Protein AF-A0A1E4G2L9-F1 (afdb_monomer_lite)

pLDDT: mean 83.09, std 13.83, range [42.03, 98.06]

Structure (mmCIF, N/CA/C/O backbone):
data_AF-A0A1E4G2L9-F1
#
_entry.id   AF-A0A1E4G2L9-F1
#
loop_
_atom_site.group_PDB
_atom_site.id
_atom_site.type_symbol
_atom_site.label_atom_id
_atom_site.label_alt_id
_atom_site.label_comp_id
_atom_site.label_asym_id
_atom_site.label_entity_id
_atom_site.label_seq_id
_atom_site.pdbx_PDB_ins_code
_atom_site.Cartn_x
_atom_site.Cartn_y
_atom_site.Cartn_z
_atom_site.occupancy
_atom_site.B_iso_or_equiv
_atom_site.auth_seq_id
_atom_site.auth_comp_id
_atom_site.auth_asym_id
_atom_site.auth_atom_id
_atom_site.pdbx_PDB_model_num
ATOM 1 N N . MET A 1 1 ? -47.683 -20.843 87.937 1.00 48.75 1 MET A N 1
ATOM 2 C CA . MET A 1 1 ? -46.906 -21.730 87.047 1.00 48.75 1 MET A CA 1
ATOM 3 C C . MET A 1 1 ? -46.936 -21.082 85.680 1.00 48.75 1 MET A C 1
ATOM 5 O O . MET A 1 1 ? -48.019 -20.687 85.278 1.00 48.75 1 MET A O 1
ATOM 9 N N . ALA A 1 2 ? -45.783 -20.857 85.050 1.00 49.94 2 ALA A N 1
ATOM 10 C CA . ALA A 1 2 ? -45.748 -20.275 83.711 1.00 49.94 2 ALA A CA 1
ATOM 11 C C . ALA A 1 2 ? -46.356 -21.269 82.711 1.00 49.94 2 ALA A C 1
ATOM 13 O O . ALA A 1 2 ? -46.047 -22.461 82.780 1.00 49.94 2 ALA A O 1
ATOM 14 N N . ASP A 1 3 ? -47.218 -20.791 81.815 1.00 61.53 3 ASP A N 1
ATOM 15 C CA . ASP A 1 3 ? -47.796 -21.621 80.759 1.00 61.53 3 ASP A CA 1
ATOM 16 C C . ASP A 1 3 ? -46.692 -22.019 79.776 1.00 61.53 3 ASP A C 1
ATOM 18 O O . ASP A 1 3 ? -46.182 -21.203 79.000 1.00 61.53 3 ASP A O 1
ATOM 22 N N . ILE A 1 4 ? -46.289 -23.287 79.846 1.00 60.91 4 ILE A N 1
ATOM 23 C CA . ILE A 1 4 ? -45.317 -23.864 78.922 1.00 60.91 4 ILE A CA 1
ATOM 24 C C . ILE A 1 4 ? -45.991 -23.949 77.544 1.00 60.91 4 ILE A C 1
ATOM 26 O O . ILE A 1 4 ? -47.081 -24.522 77.440 1.00 60.91 4 ILE A O 1
ATOM 30 N N . PRO A 1 5 ? -45.375 -23.412 76.473 1.00 64.81 5 PRO A N 1
ATOM 31 C CA . PRO A 1 5 ? -45.953 -23.490 75.140 1.00 64.81 5 PRO A CA 1
ATOM 32 C C . PRO A 1 5 ? -46.162 -24.953 74.727 1.00 64.81 5 PRO A C 1
ATOM 34 O O . PRO A 1 5 ? -45.249 -25.771 74.810 1.00 64.81 5 PRO A O 1
ATOM 37 N N . THR A 1 6 ? -47.363 -25.283 74.252 1.00 72.62 6 THR A N 1
ATOM 38 C CA . THR A 1 6 ? -47.731 -26.646 73.820 1.00 72.62 6 THR A CA 1
ATOM 39 C C . THR A 1 6 ? -47.503 -26.892 72.329 1.00 72.62 6 THR A C 1
ATOM 41 O O . THR A 1 6 ? -47.646 -28.021 71.859 1.00 72.62 6 THR A O 1
ATOM 44 N N . SER A 1 7 ? -47.153 -25.844 71.580 1.00 75.19 7 SER A N 1
ATOM 45 C CA . SER A 1 7 ? -46.893 -25.886 70.140 1.00 75.19 7 SER A CA 1
ATOM 46 C C . SER A 1 7 ? -45.597 -25.146 69.800 1.00 75.19 7 SER A C 1
ATOM 48 O O . SER A 1 7 ? -45.278 -24.165 70.481 1.00 75.19 7 SER A O 1
ATOM 50 N N . PRO A 1 8 ? -44.860 -25.587 68.763 1.00 75.12 8 PRO A N 1
ATOM 51 C CA . PRO A 1 8 ? -43.599 -24.973 68.388 1.00 75.12 8 PRO A CA 1
ATOM 52 C C . PRO A 1 8 ? -43.789 -23.511 68.018 1.00 75.12 8 PRO A C 1
ATOM 54 O O . PRO A 1 8 ? -44.821 -23.141 67.448 1.00 75.12 8 PRO A O 1
ATOM 57 N N . PRO A 1 9 ? -42.780 -22.669 68.264 1.00 72.31 9 PRO A N 1
ATOM 58 C CA . PRO A 1 9 ? -42.820 -21.318 67.756 1.00 72.31 9 PRO A CA 1
ATOM 59 C C . PRO A 1 9 ? -42.854 -21.320 66.223 1.00 72.31 9 PRO A C 1
ATOM 61 O O . PRO A 1 9 ? -42.099 -22.039 65.564 1.00 72.31 9 PRO A O 1
ATOM 64 N N . SER A 1 10 ? -43.684 -20.445 65.649 1.00 69.75 10 SER A N 1
ATOM 65 C CA . SER A 1 10 ? -43.667 -20.120 64.216 1.00 69.75 10 SER A CA 1
ATOM 66 C C . SER A 1 10 ? -42.425 -19.276 63.900 1.00 69.75 10 SER A C 1
ATOM 68 O O . SER A 1 10 ? -42.485 -18.099 63.557 1.00 69.75 10 SER A O 1
ATOM 70 N N . ILE A 1 11 ? -41.247 -19.843 64.108 1.00 64.88 11 ILE A N 1
ATOM 71 C CA . ILE A 1 11 ? -39.975 -19.235 63.747 1.00 64.88 11 ILE A CA 1
ATOM 72 C C . ILE A 1 11 ? -39.614 -19.747 62.358 1.00 64.88 11 ILE A C 1
ATOM 74 O O . ILE A 1 11 ? -39.689 -20.946 62.102 1.00 64.88 11 ILE A O 1
ATOM 78 N N . CYS A 1 12 ? -39.207 -18.831 61.479 1.00 59.34 12 CYS A N 1
ATOM 79 C CA . CYS A 1 12 ? -38.536 -19.175 60.226 1.00 59.34 12 CYS A CA 1
ATOM 80 C C . CYS A 1 12 ? -39.352 -19.973 59.201 1.00 59.34 12 CYS A C 1
ATOM 82 O O . CYS A 1 12 ? -38.753 -20.678 58.399 1.00 59.34 12 CYS A O 1
ATOM 84 N N . GLU A 1 13 ? -40.687 -19.890 59.248 1.00 66.75 13 GLU A N 1
ATOM 85 C CA . GLU A 1 13 ? -41.576 -20.649 58.345 1.00 66.75 13 GLU A CA 1
ATOM 86 C C . GLU A 1 13 ? -41.316 -22.166 58.387 1.00 66.75 13 GLU A C 1
ATOM 88 O O . GLU A 1 13 ? -41.620 -22.893 57.448 1.00 66.75 13 GLU A O 1
ATOM 93 N N . LEU A 1 14 ? -40.752 -22.653 59.498 1.00 74.38 14 LEU A N 1
ATOM 94 C CA . LEU A 1 14 ? -40.462 -24.065 59.678 1.00 74.38 14 LEU A CA 1
ATOM 95 C C . LEU A 1 14 ? -41.769 -24.847 59.797 1.00 74.38 14 LEU A C 1
ATOM 97 O O . LEU A 1 14 ? -42.592 -24.589 60.679 1.00 74.38 14 LEU A O 1
ATOM 101 N N . GLU A 1 15 ? -41.928 -25.831 58.920 1.00 79.31 15 GLU A N 1
ATOM 102 C CA . GLU A 1 15 ? -43.009 -26.801 59.002 1.00 79.31 15 GLU A CA 1
ATOM 103 C C . GLU A 1 15 ? -42.639 -27.883 60.019 1.00 79.31 15 GLU A C 1
ATOM 105 O O . GLU A 1 15 ? -41.713 -28.675 59.828 1.00 79.31 15 GLU A O 1
ATOM 110 N N . TRP A 1 16 ? -43.353 -27.884 61.143 1.00 82.81 16 TRP A N 1
ATOM 111 C CA . TRP A 1 16 ? -43.077 -28.763 62.270 1.00 82.81 16 TRP A CA 1
ATOM 112 C C . TRP A 1 16 ? -43.885 -30.055 62.195 1.00 82.81 16 TRP A C 1
ATOM 114 O O . TRP A 1 16 ? -45.109 -30.038 62.096 1.00 82.81 16 TRP A O 1
ATOM 124 N N . THR A 1 17 ? -43.203 -31.182 62.366 1.00 84.56 17 THR A N 1
ATOM 125 C CA . THR A 1 17 ? -43.815 -32.504 62.523 1.00 84.56 17 THR A CA 1
ATOM 126 C C . THR A 1 17 ? -43.709 -32.946 63.979 1.00 84.56 17 THR A C 1
ATOM 128 O O . THR A 1 17 ? -42.611 -32.993 64.539 1.00 84.56 17 THR A O 1
ATOM 131 N N . LYS A 1 18 ? -44.841 -33.265 64.616 1.00 84.81 18 LYS A N 1
ATOM 132 C CA . LYS A 1 18 ? -44.875 -33.752 66.003 1.00 84.81 18 LYS A CA 1
ATOM 133 C C . LYS A 1 18 ? -44.431 -35.216 66.072 1.00 84.81 18 LYS A C 1
ATOM 135 O O . LYS A 1 18 ? -44.893 -36.037 65.285 1.00 84.81 18 LYS A O 1
ATOM 140 N N . ARG A 1 19 ? -43.566 -35.544 67.029 1.00 83.38 19 ARG A N 1
ATOM 141 C CA . ARG A 1 19 ? -43.096 -36.902 67.324 1.00 83.38 19 ARG A CA 1
ATOM 142 C C . ARG A 1 19 ? -43.870 -37.515 68.491 1.00 83.38 19 ARG A C 1
ATOM 144 O O . ARG A 1 19 ? -44.489 -36.813 69.292 1.00 83.38 19 ARG A O 1
ATOM 151 N N . GLU A 1 20 ? -43.794 -38.837 68.596 1.00 80.69 20 GLU A N 1
ATOM 152 C CA . GLU A 1 20 ? -44.418 -39.622 69.671 1.00 80.69 20 GLU A CA 1
ATOM 153 C C . GLU A 1 20 ? -43.888 -39.254 71.068 1.00 80.69 20 GLU A C 1
ATOM 155 O O . GLU A 1 20 ? -44.630 -39.309 72.043 1.00 80.69 20 GLU A O 1
ATOM 160 N N . ASP A 1 21 ? -42.635 -38.795 71.159 1.00 79.56 21 ASP A N 1
ATOM 161 C CA . ASP A 1 21 ? -41.988 -38.328 72.395 1.00 79.56 21 ASP A CA 1
ATOM 162 C C . ASP A 1 21 ? -42.431 -36.915 72.834 1.00 79.56 21 ASP A C 1
ATOM 164 O O . ASP A 1 21 ? -41.890 -36.352 73.787 1.00 79.56 21 ASP A O 1
ATOM 168 N N . GLY A 1 22 ? -43.403 -36.323 72.134 1.00 78.31 22 GLY A N 1
ATOM 169 C CA . GLY A 1 22 ? -43.920 -34.984 72.407 1.00 78.31 22 GLY A CA 1
ATOM 170 C C . GLY A 1 22 ? -43.031 -33.843 71.904 1.00 78.31 22 GLY A C 1
ATOM 171 O O . GLY A 1 22 ? -43.417 -32.682 72.049 1.00 78.31 22 GLY A O 1
ATOM 172 N N . CYS A 1 23 ? -41.880 -34.139 71.292 1.00 82.31 23 CYS A N 1
ATOM 173 C CA . CYS A 1 23 ? -41.046 -33.141 70.628 1.00 82.31 23 CYS A CA 1
ATOM 174 C C . CYS A 1 23 ? -41.539 -32.867 69.201 1.00 82.31 23 CYS A C 1
ATOM 176 O O . CYS A 1 23 ? -42.331 -33.616 68.631 1.00 82.31 23 CYS A O 1
ATOM 178 N N . PHE A 1 24 ? -41.040 -31.796 68.593 1.00 83.69 24 PHE A N 1
ATOM 179 C CA . PHE A 1 24 ? -41.358 -31.438 67.213 1.00 83.69 24 PHE A CA 1
ATOM 180 C C . PHE A 1 24 ? -40.078 -31.314 66.397 1.00 83.69 24 PHE A C 1
ATOM 182 O O . PHE A 1 24 ? -39.061 -30.857 66.913 1.00 83.69 24 PHE A O 1
ATOM 189 N N . VAL A 1 25 ? -40.119 -31.724 65.133 1.00 83.62 25 VAL A N 1
ATOM 190 C CA . VAL A 1 25 ? -38.968 -31.670 64.226 1.00 83.62 25 VAL A CA 1
ATOM 191 C C . VAL A 1 25 ? -39.325 -30.923 62.952 1.00 83.62 25 VAL A C 1
ATOM 193 O O . VAL A 1 25 ? -40.409 -31.125 62.413 1.00 83.62 25 VAL A O 1
ATOM 196 N N . ALA A 1 26 ? -38.412 -30.087 62.466 1.00 80.12 26 ALA A N 1
ATOM 197 C CA . ALA A 1 26 ? -38.522 -29.421 61.172 1.00 80.12 26 ALA A CA 1
ATOM 198 C C . ALA A 1 26 ? -37.204 -29.541 60.384 1.00 80.12 26 ALA A C 1
ATOM 200 O O . ALA A 1 26 ? -36.131 -29.536 61.003 1.00 80.12 26 ALA A O 1
ATOM 201 N N . PRO A 1 27 ? -37.246 -29.646 59.042 1.00 75.75 27 PRO A N 1
ATOM 202 C CA . PRO A 1 27 ? -36.048 -29.546 58.214 1.00 75.75 27 PRO A CA 1
ATOM 203 C C . PRO A 1 27 ? -35.440 -28.145 58.352 1.00 75.75 27 PRO A C 1
ATOM 205 O O . PRO A 1 27 ? -36.141 -27.137 58.266 1.00 75.75 27 PRO A O 1
ATOM 208 N N . ALA A 1 28 ? -34.133 -28.063 58.592 1.00 66.50 28 ALA A N 1
ATOM 209 C CA . ALA A 1 28 ? -33.454 -26.783 58.721 1.00 66.50 28 ALA A CA 1
ATOM 210 C C . ALA A 1 28 ? -33.302 -26.127 57.340 1.00 66.50 28 ALA A C 1
ATOM 212 O O . ALA A 1 28 ? -32.689 -26.689 56.438 1.00 66.50 28 ALA A O 1
ATOM 213 N N . THR A 1 29 ? -33.811 -24.908 57.173 1.00 62.69 29 THR A N 1
ATOM 214 C CA . THR A 1 29 ? -33.484 -24.068 56.012 1.00 62.69 29 THR A CA 1
ATOM 215 C C . THR A 1 29 ? -32.181 -23.315 56.289 1.00 62.69 29 THR A C 1
ATOM 217 O O . THR A 1 29 ? -32.078 -22.662 57.333 1.00 62.69 29 THR A O 1
ATOM 220 N N . GLU A 1 30 ? -31.214 -23.354 55.367 1.00 55.59 30 GLU A N 1
ATOM 221 C CA . GLU A 1 30 ? -29.853 -22.793 55.528 1.00 55.59 30 GLU A CA 1
ATOM 222 C C . GLU A 1 30 ? -29.816 -21.337 56.031 1.00 55.59 30 GLU A C 1
ATOM 224 O O . GLU A 1 30 ? -28.882 -20.926 56.713 1.00 55.59 30 GLU A O 1
ATOM 229 N N . ILE A 1 31 ? -30.867 -20.564 55.756 1.00 54.22 31 ILE A N 1
ATOM 230 C CA . ILE A 1 31 ? -30.923 -19.115 55.976 1.00 54.22 31 ILE A CA 1
ATOM 231 C C . ILE A 1 31 ? -30.950 -18.718 57.469 1.00 54.22 31 ILE A C 1
ATOM 233 O O . ILE A 1 31 ? -30.605 -17.589 57.807 1.00 54.22 31 ILE A O 1
ATOM 237 N N . TYR A 1 32 ? -31.330 -19.614 58.387 1.00 53.75 32 TYR A N 1
ATOM 238 C CA . TYR A 1 32 ? -31.529 -19.263 59.807 1.00 53.75 32 TYR A CA 1
ATOM 239 C C . TYR A 1 32 ? -30.534 -19.894 60.779 1.00 53.75 32 TYR A C 1
ATOM 241 O O . TYR A 1 32 ? -30.559 -19.593 61.974 1.00 53.75 32 TYR A O 1
ATOM 249 N N . TRP A 1 33 ? -29.649 -20.744 60.266 1.00 57.56 33 TRP A N 1
ATOM 250 C CA . TRP A 1 33 ? -28.722 -21.543 61.060 1.00 57.56 33 TRP A CA 1
ATOM 251 C C . TRP A 1 33 ? -27.273 -21.241 60.691 1.00 57.56 33 TRP A C 1
ATOM 253 O O . TRP A 1 33 ? -26.453 -22.156 60.603 1.00 57.56 33 TRP A O 1
ATOM 263 N N . ASP A 1 34 ? -26.929 -19.958 60.520 1.00 57.00 34 ASP A N 1
ATOM 264 C CA . ASP A 1 34 ? -25.523 -19.560 60.607 1.00 57.00 34 ASP A CA 1
ATOM 265 C C . ASP A 1 34 ? -25.065 -19.747 62.057 1.00 57.00 34 ASP A C 1
ATOM 267 O O . ASP A 1 34 ? -25.129 -18.863 62.916 1.00 57.00 34 ASP A O 1
ATOM 271 N N . TRP A 1 35 ? -24.658 -20.979 62.343 1.00 50.47 35 TRP A N 1
ATOM 272 C CA . TRP A 1 35 ? -24.283 -21.477 63.655 1.00 50.47 35 TRP A CA 1
ATOM 273 C C . TRP A 1 35 ? -23.101 -20.723 64.271 1.00 50.47 35 TRP A C 1
ATOM 275 O O . TRP A 1 35 ? -22.803 -20.901 65.452 1.00 50.47 35 TRP A O 1
ATOM 285 N N . LYS A 1 36 ? -22.437 -19.864 63.493 1.00 50.97 36 LYS A N 1
ATOM 286 C CA . LYS A 1 36 ? -21.360 -18.989 63.949 1.00 50.97 36 LYS A CA 1
ATOM 287 C C . LYS A 1 36 ? -21.874 -17.760 64.702 1.00 50.97 36 LYS A C 1
ATOM 289 O O . LYS A 1 36 ? -21.094 -17.113 65.399 1.00 50.97 36 LYS A O 1
ATOM 294 N N . ASN A 1 37 ? -23.171 -17.452 64.638 1.00 59.03 37 ASN A N 1
ATOM 295 C CA . ASN A 1 37 ? -23.750 -16.316 65.347 1.00 59.03 37 ASN A CA 1
ATOM 296 C C . ASN A 1 37 ? -24.188 -16.716 66.773 1.00 59.03 37 ASN A C 1
ATOM 298 O O . ASN A 1 37 ? -25.328 -17.109 67.028 1.00 59.03 37 ASN A O 1
ATOM 302 N N . ALA A 1 38 ? -23.251 -16.642 67.725 1.00 55.47 38 ALA A N 1
ATOM 303 C CA . ALA A 1 38 ? -23.410 -17.131 69.103 1.00 55.47 38 ALA A CA 1
ATOM 304 C C . ALA A 1 38 ? -24.645 -16.580 69.855 1.00 55.47 38 ALA A C 1
ATOM 306 O O . ALA A 1 38 ? -25.165 -17.241 70.758 1.00 55.47 38 ALA A O 1
ATOM 307 N N . GLY A 1 39 ? -25.137 -15.390 69.491 1.00 61.81 39 GLY A N 1
ATOM 308 C CA . GLY A 1 39 ? -26.350 -14.802 70.073 1.00 61.81 39 GLY A CA 1
ATOM 309 C C . GLY A 1 39 ? -27.639 -15.517 69.652 1.00 61.81 39 GLY A C 1
ATOM 310 O O . GLY A 1 39 ? -28.514 -15.758 70.484 1.00 61.81 39 GLY A O 1
ATOM 311 N N . VAL A 1 40 ? -27.723 -15.930 68.386 1.00 63.34 40 VAL A N 1
ATOM 312 C CA . VAL A 1 40 ? -28.878 -16.639 67.812 1.00 63.34 40 VAL A CA 1
ATOM 313 C C . VAL A 1 40 ? -28.996 -18.044 68.412 1.00 63.34 40 VAL A C 1
ATOM 315 O O . VAL A 1 40 ? -30.083 -18.484 68.782 1.00 63.34 40 VAL A O 1
ATOM 318 N N . TRP A 1 41 ? -27.860 -18.707 68.641 1.00 67.44 41 TRP A N 1
ATOM 319 C CA . TRP A 1 41 ? -27.813 -20.006 69.318 1.00 67.44 41 TRP A CA 1
ATOM 320 C C . TRP A 1 41 ? -28.303 -19.974 70.764 1.00 67.44 41 TRP A C 1
ATOM 322 O O . TRP A 1 41 ? -29.007 -20.886 71.198 1.00 67.44 41 TRP A O 1
ATOM 332 N N . ARG A 1 42 ? -27.950 -18.927 71.520 1.00 70.06 42 ARG A N 1
ATOM 333 C CA . ARG A 1 42 ? -28.442 -18.756 72.895 1.00 70.06 42 ARG A CA 1
ATOM 334 C C . ARG A 1 42 ? -29.958 -18.594 72.927 1.00 70.06 42 ARG A C 1
ATOM 336 O O . ARG A 1 42 ? -30.595 -19.172 73.800 1.00 70.06 42 ARG A O 1
ATOM 343 N N . PHE A 1 43 ? -30.527 -17.864 71.968 1.00 71.00 43 PHE A N 1
ATOM 344 C CA . PHE A 1 43 ? -31.975 -17.739 71.835 1.00 71.00 43 PHE A CA 1
ATOM 345 C C . PHE A 1 43 ? -32.631 -19.085 71.514 1.00 71.00 43 PHE A C 1
ATOM 347 O O . PHE A 1 43 ? -33.532 -19.490 72.243 1.00 71.00 43 PHE A O 1
ATOM 354 N N . PHE A 1 44 ? -32.142 -19.807 70.499 1.00 74.75 44 PHE A N 1
ATOM 355 C CA . PHE A 1 44 ? -32.690 -21.115 70.128 1.00 74.75 44 PHE A CA 1
ATOM 356 C C . PHE A 1 44 ? -32.650 -22.115 71.281 1.00 74.75 44 PHE A C 1
ATOM 358 O O . PHE A 1 44 ? -33.653 -22.763 71.564 1.00 74.75 44 PHE A O 1
ATOM 365 N N . LYS A 1 45 ? -31.536 -22.174 72.013 1.00 74.31 45 LYS A N 1
ATOM 366 C CA . LYS A 1 45 ? -31.420 -23.028 73.195 1.00 74.31 45 LYS A CA 1
ATOM 367 C C . LYS A 1 45 ? -32.438 -22.653 74.278 1.00 74.31 45 LYS A C 1
ATOM 369 O O . LYS A 1 45 ? -33.077 -23.541 74.829 1.00 74.31 45 LYS A O 1
ATOM 374 N N . ALA A 1 46 ? -32.621 -21.359 74.537 1.00 73.75 46 ALA A N 1
ATOM 375 C CA . ALA A 1 46 ? -33.546 -20.872 75.556 1.00 73.75 46 ALA A CA 1
ATOM 376 C C . ALA A 1 46 ? -35.029 -21.098 75.192 1.00 73.75 46 ALA A C 1
ATOM 378 O O . ALA A 1 46 ? -35.855 -21.271 76.082 1.00 73.75 46 ALA A O 1
ATOM 379 N N . VAL A 1 47 ? -35.385 -21.171 73.903 1.00 72.31 47 VAL A N 1
ATOM 380 C CA . VAL A 1 47 ? -36.740 -21.567 73.463 1.00 72.31 47 VAL A CA 1
ATOM 381 C C . VAL A 1 47 ? -36.915 -23.087 73.329 1.00 72.31 47 VAL A C 1
ATOM 383 O O . VAL A 1 47 ? -37.915 -23.542 72.781 1.00 72.31 47 VAL A O 1
ATOM 386 N N . GLY A 1 48 ? -35.957 -23.890 73.807 1.00 74.81 48 GLY A N 1
ATOM 387 C CA . GLY A 1 48 ? -36.011 -25.353 73.748 1.00 74.81 48 GLY A CA 1
ATOM 388 C C . GLY A 1 48 ? -35.691 -25.947 72.372 1.00 74.81 48 GLY A C 1
ATOM 389 O O . GLY A 1 48 ? -35.991 -27.116 72.129 1.00 74.81 48 GLY A O 1
ATOM 390 N N . MET A 1 49 ? -35.095 -25.169 71.461 1.00 80.50 49 MET A N 1
ATOM 391 C CA . MET A 1 49 ? -34.665 -25.632 70.139 1.00 80.50 49 MET A CA 1
ATOM 392 C C . MET A 1 49 ? -33.223 -26.150 70.176 1.00 80.50 49 MET A C 1
ATOM 394 O O . MET A 1 49 ? -32.343 -25.598 70.836 1.00 80.50 49 MET A O 1
ATOM 398 N N . SER A 1 50 ? -32.959 -27.244 69.472 1.00 77.12 50 SER A N 1
ATOM 399 C CA . SER A 1 50 ? -31.633 -27.858 69.370 1.00 77.12 50 SER A CA 1
ATOM 400 C C . SER A 1 50 ? -31.411 -28.386 67.956 1.00 77.12 50 SER A C 1
ATOM 402 O O . SER A 1 50 ? -32.356 -28.896 67.352 1.00 77.12 50 SER A O 1
ATOM 404 N N . PRO A 1 51 ? -30.184 -28.301 67.416 1.00 71.69 51 PRO A N 1
ATOM 405 C CA . PRO A 1 51 ? -29.891 -28.914 66.136 1.00 71.69 51 PRO A CA 1
ATOM 406 C C . PRO A 1 51 ? -29.921 -30.428 66.333 1.00 71.69 51 PRO A C 1
ATOM 408 O O . PRO A 1 51 ? -29.281 -30.966 67.240 1.00 71.69 51 PRO A O 1
ATOM 411 N N . LEU A 1 52 ? -30.667 -31.115 65.484 1.00 69.25 52 LEU A N 1
ATOM 412 C CA . LEU A 1 52 ? -30.530 -32.547 65.299 1.00 69.25 52 LEU A CA 1
ATOM 413 C C . LEU A 1 52 ? -29.510 -32.768 64.189 1.00 69.25 52 LEU A C 1
ATOM 415 O O . LEU A 1 52 ? -29.569 -32.141 63.130 1.00 69.25 52 LEU A O 1
ATOM 419 N N . LYS A 1 53 ? -28.536 -33.627 64.488 1.00 59.31 53 LYS A N 1
ATOM 420 C CA . LYS A 1 53 ? -27.475 -33.987 63.558 1.00 59.31 53 LYS A CA 1
ATOM 421 C C . LYS A 1 53 ? -28.078 -34.573 62.279 1.00 59.31 53 LYS A C 1
ATOM 423 O O . LYS A 1 53 ? -29.073 -35.288 62.341 1.00 59.31 53 LYS A O 1
ATOM 428 N N . ASP A 1 54 ? -27.400 -34.236 61.191 1.00 61.25 54 ASP A N 1
ATOM 429 C CA . ASP A 1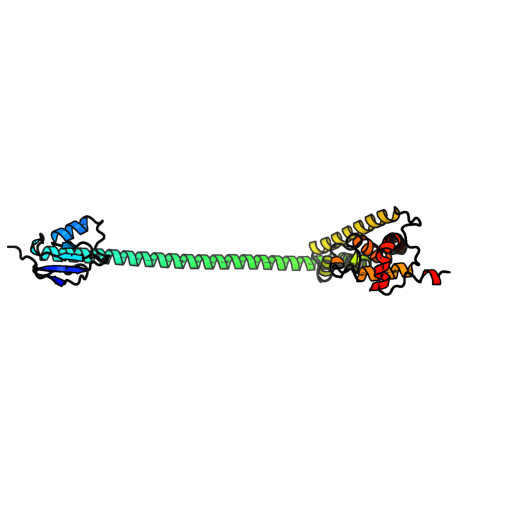 54 ? -27.417 -34.828 59.859 1.00 61.25 54 ASP A CA 1
ATOM 430 C C . ASP A 1 54 ? -28.075 -36.217 59.766 1.00 61.25 54 ASP A C 1
ATOM 432 O O . ASP A 1 54 ? -27.652 -37.155 60.455 1.00 61.25 54 ASP A O 1
ATOM 436 N N . ASP A 1 55 ? -29.089 -36.353 58.907 1.00 60.19 55 ASP A N 1
ATOM 437 C CA . ASP A 1 55 ? -29.478 -37.680 58.431 1.00 60.19 55 ASP A CA 1
ATOM 438 C C . ASP A 1 55 ? -28.356 -38.270 57.555 1.00 60.19 55 ASP A C 1
ATOM 440 O O . ASP A 1 55 ? -27.372 -37.620 57.219 1.00 60.19 55 ASP A O 1
ATOM 444 N N . SER A 1 56 ? -28.454 -39.536 57.160 1.00 57.34 56 SER A N 1
ATOM 445 C CA . SER A 1 56 ? -27.453 -40.158 56.278 1.00 57.34 56 SER A CA 1
ATOM 446 C C . SER A 1 56 ? -27.336 -39.500 54.884 1.00 57.34 56 SER A C 1
ATOM 448 O O . SER A 1 56 ? -26.548 -39.978 54.070 1.00 57.34 56 SER A O 1
ATOM 450 N N . ASN A 1 57 ? -28.106 -38.438 54.599 1.00 60.78 57 ASN A N 1
ATOM 451 C CA . ASN A 1 57 ? -28.212 -37.747 53.315 1.00 60.78 57 ASN A CA 1
ATOM 452 C C . ASN A 1 57 ? -27.773 -36.267 53.359 1.00 60.78 57 ASN A C 1
ATOM 454 O O . ASN A 1 57 ? -27.998 -35.556 52.375 1.00 60.78 57 ASN A O 1
ATOM 458 N N . GLY A 1 58 ? -27.149 -35.773 54.433 1.00 62.81 58 GLY A N 1
ATOM 459 C CA . GLY A 1 58 ? -26.622 -34.402 54.466 1.00 62.81 58 GLY A CA 1
ATOM 460 C C . GLY A 1 58 ? -27.631 -33.336 54.925 1.00 62.81 58 GLY A C 1
ATOM 461 O O . GLY A 1 58 ? -27.341 -32.143 54.791 1.00 62.81 58 GLY A O 1
ATOM 462 N N . ARG A 1 59 ? -28.834 -33.711 55.395 1.00 65.81 59 ARG A N 1
ATOM 463 C CA . ARG A 1 59 ? -29.885 -32.752 55.784 1.00 65.81 59 ARG A CA 1
ATOM 464 C C . ARG A 1 59 ? -29.903 -32.502 57.288 1.00 65.81 59 ARG A C 1
ATOM 466 O O . ARG A 1 59 ? -30.046 -33.411 58.102 1.00 65.81 59 ARG A O 1
ATOM 473 N N . TRP A 1 60 ? -29.840 -31.223 57.649 1.00 69.31 60 TRP A N 1
ATOM 474 C CA . TRP A 1 60 ? -29.959 -30.760 59.028 1.00 69.31 60 TRP A CA 1
ATOM 475 C C . TRP A 1 60 ? -31.417 -30.681 59.469 1.00 69.31 60 TRP A C 1
ATOM 477 O O . TRP A 1 60 ? -32.288 -30.236 58.720 1.00 69.31 60 TRP A O 1
ATOM 487 N N . PHE A 1 61 ? -31.666 -31.040 60.725 1.00 74.31 61 PHE A N 1
ATOM 488 C CA . PHE A 1 61 ? -32.982 -30.939 61.343 1.00 74.31 61 PHE A CA 1
ATOM 489 C C . PHE A 1 61 ? -32.915 -30.101 62.607 1.00 74.31 61 PHE A C 1
ATOM 491 O O . PHE A 1 61 ? -31.871 -29.942 63.240 1.00 74.31 61 PHE A O 1
ATOM 498 N N . VAL A 1 62 ? -34.066 -29.585 63.004 1.00 77.62 62 VAL A N 1
ATOM 499 C CA . VAL A 1 62 ? -34.221 -28.822 64.233 1.00 77.62 62 VAL A CA 1
ATOM 500 C C . VAL A 1 62 ? -35.216 -29.551 65.107 1.00 77.62 62 VAL A C 1
ATOM 502 O O . VAL A 1 62 ? -36.329 -29.820 64.672 1.00 77.62 62 VAL A O 1
ATOM 505 N N . LEU A 1 63 ? -34.818 -29.862 66.336 1.00 80.88 63 LEU A N 1
ATOM 506 C CA . LEU A 1 63 ? -35.709 -30.355 67.376 1.00 80.88 63 LEU A CA 1
ATOM 507 C C . LEU A 1 63 ? -36.219 -29.174 68.186 1.00 80.88 63 LEU A C 1
ATOM 509 O O . LEU A 1 63 ? -35.415 -28.369 68.647 1.00 80.88 63 LEU A O 1
ATOM 513 N N . TRP A 1 64 ? -37.514 -29.120 68.447 1.00 84.75 64 TRP A N 1
ATOM 514 C CA . TRP A 1 64 ? -38.082 -28.305 69.508 1.00 84.75 64 TRP A CA 1
ATOM 515 C C . TRP A 1 64 ? -38.629 -29.206 70.609 1.00 84.75 64 TRP A C 1
ATOM 517 O O . TRP A 1 64 ? -39.427 -30.111 70.354 1.00 84.75 64 TRP A O 1
ATOM 527 N N . ASN A 1 65 ? -38.173 -28.964 71.835 1.00 82.12 65 ASN A N 1
ATOM 528 C CA . ASN A 1 65 ? -38.616 -29.667 73.024 1.00 82.12 65 ASN A CA 1
ATOM 529 C C . ASN A 1 65 ? -39.258 -28.661 73.999 1.00 82.12 65 ASN A C 1
ATOM 531 O O . ASN A 1 65 ? -38.528 -27.877 74.615 1.00 82.12 65 ASN A O 1
ATOM 535 N N . PRO A 1 66 ? -40.591 -28.696 74.182 1.00 73.69 66 PRO A N 1
ATOM 536 C CA . PRO A 1 66 ? -41.294 -27.759 75.058 1.00 73.69 66 PRO A CA 1
ATOM 537 C C . PRO A 1 66 ? -40.831 -27.840 76.518 1.00 73.69 66 PRO A C 1
ATOM 539 O O . PRO A 1 66 ? -40.774 -26.820 77.197 1.00 73.69 66 PRO A O 1
ATOM 542 N N . ALA A 1 67 ? -40.416 -29.019 76.994 1.00 76.44 67 ALA A N 1
ATOM 543 C CA . ALA A 1 67 ? -39.925 -29.206 78.361 1.00 76.44 67 ALA A CA 1
ATOM 544 C C . ALA A 1 67 ? -38.553 -28.557 78.610 1.00 76.44 67 ALA A C 1
ATOM 546 O O . ALA A 1 67 ? -38.146 -28.394 79.757 1.00 76.44 67 ALA A O 1
ATOM 547 N N . LYS A 1 68 ? -37.830 -28.196 77.542 1.00 78.31 68 LYS A N 1
ATOM 548 C CA . LYS A 1 68 ? -36.548 -27.477 77.600 1.00 78.31 68 LYS A CA 1
ATOM 549 C C . LYS A 1 68 ? -36.696 -25.984 77.305 1.00 78.31 68 LYS A C 1
ATOM 551 O O . LYS A 1 68 ? -35.691 -25.298 77.151 1.00 78.31 68 LYS A O 1
ATOM 556 N N . CYS A 1 69 ? -37.924 -25.488 77.171 1.00 76.25 69 CYS A N 1
ATOM 557 C CA . CYS A 1 69 ? -38.176 -24.072 76.974 1.00 76.25 69 CYS A CA 1
ATOM 558 C C . CYS A 1 69 ? -38.011 -23.327 78.303 1.00 76.25 69 CYS A C 1
ATOM 560 O O . CYS A 1 69 ? -38.779 -23.529 79.239 1.00 76.25 69 CYS A O 1
ATOM 562 N N . GLU A 1 70 ? -37.011 -22.453 78.374 1.00 76.62 70 GLU A N 1
ATOM 563 C CA . GLU A 1 70 ? -36.683 -21.637 79.550 1.00 76.62 70 GLU A CA 1
ATOM 564 C C . GLU A 1 70 ? -37.356 -20.252 79.501 1.00 76.62 70 GLU A C 1
ATOM 566 O O . GLU A 1 70 ? -37.172 -19.433 80.399 1.00 76.62 70 GLU A O 1
ATOM 571 N N . ILE A 1 71 ? -38.116 -19.967 78.437 1.00 71.94 71 ILE A N 1
ATOM 572 C CA . ILE A 1 71 ? -38.736 -18.666 78.172 1.00 71.94 71 ILE A CA 1
ATOM 573 C C . ILE A 1 71 ? -40.264 -18.805 78.162 1.00 71.94 71 ILE A C 1
ATOM 575 O O . ILE A 1 71 ? -40.812 -19.753 77.600 1.00 71.94 71 ILE A O 1
ATOM 579 N N . GLU A 1 72 ? -40.959 -17.831 78.748 1.00 74.69 72 GLU A N 1
ATOM 580 C CA . GLU A 1 72 ? -42.421 -17.742 78.703 1.00 74.69 72 GLU A CA 1
ATOM 581 C C . GLU A 1 72 ? -42.938 -17.518 77.273 1.00 74.69 72 GLU A C 1
ATOM 583 O O . GLU A 1 72 ? -42.305 -16.835 76.463 1.00 74.69 72 GLU A O 1
ATOM 588 N N . ALA A 1 73 ? -44.132 -18.034 76.963 1.00 69.31 73 ALA A N 1
ATOM 589 C CA . ALA A 1 73 ? -44.717 -17.949 75.621 1.00 69.31 73 ALA A CA 1
ATOM 590 C C . ALA A 1 73 ? -44.794 -16.506 75.072 1.00 69.31 73 ALA A C 1
ATOM 592 O O . ALA A 1 73 ? -44.498 -16.270 73.898 1.00 69.31 73 ALA A O 1
ATOM 593 N N . ASN A 1 74 ? -45.111 -15.526 75.924 1.00 71.06 74 ASN A N 1
ATOM 594 C CA . ASN A 1 74 ? -45.191 -14.114 75.535 1.00 71.06 74 ASN A CA 1
ATOM 595 C C . ASN A 1 74 ? -43.813 -13.502 75.218 1.00 71.06 74 ASN A C 1
ATOM 597 O O . ASN A 1 74 ? -43.677 -12.764 74.239 1.00 71.06 74 ASN A O 1
ATOM 601 N N . ASP A 1 75 ? -42.772 -13.820 75.998 1.00 73.31 75 ASP A N 1
ATOM 602 C CA . ASP A 1 75 ? -41.409 -13.333 75.729 1.00 73.31 75 ASP A CA 1
ATOM 603 C C . ASP A 1 75 ? -40.809 -14.019 74.490 1.00 73.31 75 ASP A C 1
ATOM 605 O O . ASP A 1 75 ? -40.130 -13.385 73.679 1.00 73.31 75 ASP A O 1
ATOM 609 N N . MET A 1 76 ? -41.151 -15.290 74.264 1.00 70.31 76 MET A N 1
ATOM 610 C CA . MET A 1 76 ? -40.825 -16.002 73.032 1.00 70.31 76 MET A CA 1
ATOM 611 C C . MET A 1 76 ? -41.422 -15.291 71.810 1.00 70.31 76 MET A C 1
ATOM 613 O O . MET A 1 76 ? -40.678 -14.922 70.904 1.00 70.31 76 MET A O 1
ATOM 617 N N . GLN A 1 77 ? -42.731 -15.023 71.794 1.00 71.56 77 GLN A N 1
ATOM 618 C CA . GLN A 1 77 ? -43.382 -14.313 70.683 1.00 71.56 77 GLN A CA 1
ATOM 619 C C . GLN A 1 77 ? -42.774 -12.926 70.432 1.00 71.56 77 GLN A C 1
ATOM 621 O O . GLN A 1 77 ? -42.528 -12.559 69.280 1.00 71.56 77 GLN A O 1
ATOM 626 N N . ARG A 1 78 ? -42.452 -12.182 71.497 1.00 76.25 78 ARG A N 1
ATOM 627 C CA . ARG A 1 78 ? -41.811 -10.864 71.399 1.00 76.25 78 ARG A CA 1
ATOM 628 C C . ARG A 1 78 ? -40.431 -10.933 70.744 1.00 76.25 78 ARG A C 1
ATOM 630 O O . ARG A 1 78 ? -40.126 -10.142 69.852 1.00 76.25 78 ARG A O 1
ATOM 637 N N . ARG A 1 79 ? -39.595 -11.893 71.143 1.00 73.44 79 ARG A N 1
ATOM 638 C CA . ARG A 1 79 ? -38.261 -12.088 70.552 1.00 73.44 79 ARG A CA 1
ATOM 639 C C . ARG A 1 79 ? -38.338 -12.531 69.091 1.00 73.44 79 ARG A C 1
ATOM 641 O O . ARG A 1 79 ? -37.545 -12.063 68.280 1.00 73.44 79 ARG A O 1
ATOM 648 N N . ILE A 1 80 ? -39.319 -13.360 68.734 1.00 73.31 80 ILE A N 1
ATOM 649 C CA . ILE A 1 80 ? -39.569 -13.774 67.343 1.00 73.31 80 ILE A CA 1
ATOM 650 C C . ILE A 1 80 ? -39.960 -12.576 66.479 1.00 73.31 80 ILE A C 1
ATOM 652 O O . ILE A 1 80 ? -39.419 -12.407 65.385 1.00 73.31 80 ILE A O 1
ATOM 656 N N . ALA A 1 81 ? -40.865 -11.729 66.971 1.00 75.00 81 ALA A N 1
ATOM 657 C CA . ALA A 1 81 ? -41.253 -10.502 66.285 1.00 75.00 81 ALA A CA 1
ATOM 658 C C . ALA A 1 81 ? -40.044 -9.578 66.061 1.00 75.00 81 ALA A C 1
ATOM 660 O O . ALA A 1 81 ? -39.857 -9.083 64.951 1.00 75.00 81 ALA A O 1
ATOM 661 N N . ASN A 1 82 ? -39.169 -9.430 67.063 1.00 76.38 82 ASN A N 1
ATOM 662 C CA . ASN A 1 82 ? -37.938 -8.644 66.940 1.00 76.38 82 ASN A CA 1
ATOM 663 C C . ASN A 1 82 ? -36.974 -9.216 65.887 1.00 76.38 82 ASN A C 1
ATOM 665 O O . ASN A 1 82 ? -36.412 -8.458 65.101 1.00 76.38 82 ASN A O 1
ATOM 669 N N . ILE A 1 83 ? -36.801 -10.542 65.831 1.00 74.31 83 ILE A N 1
ATOM 670 C CA . ILE A 1 83 ? -35.952 -11.199 64.822 1.00 74.31 83 ILE A CA 1
ATOM 671 C C . ILE A 1 83 ? -36.514 -10.979 63.412 1.00 74.31 83 ILE A C 1
ATOM 673 O O . ILE A 1 83 ? -35.762 -10.650 62.494 1.00 74.31 83 ILE A O 1
ATOM 677 N N . ARG A 1 84 ? -37.834 -11.123 63.233 1.00 76.06 84 ARG A N 1
ATOM 678 C CA . ARG A 1 84 ? -38.500 -10.872 61.944 1.00 76.06 84 ARG A CA 1
ATOM 679 C C . ARG A 1 84 ? -38.352 -9.413 61.508 1.00 76.06 84 ARG A C 1
ATOM 681 O O . ARG A 1 84 ? -37.997 -9.167 60.360 1.00 76.06 84 ARG A O 1
ATOM 688 N N . ALA A 1 85 ? -38.572 -8.467 62.421 1.00 76.38 85 ALA A N 1
ATOM 689 C CA . ALA A 1 85 ? -38.424 -7.039 62.149 1.00 76.38 85 ALA A CA 1
ATOM 690 C C . ALA A 1 85 ? -36.982 -6.680 61.758 1.00 76.38 85 ALA A C 1
ATOM 692 O O . ALA A 1 85 ? -36.770 -5.999 60.759 1.00 76.38 85 ALA A O 1
ATOM 693 N N . HIS A 1 86 ? -35.993 -7.203 62.490 1.00 75.31 86 HIS A N 1
ATOM 694 C CA . HIS A 1 86 ? -34.584 -6.976 62.182 1.00 75.31 86 HIS A CA 1
ATOM 695 C C . HIS A 1 86 ? -34.190 -7.537 60.811 1.00 75.31 86 HIS A C 1
ATOM 697 O O . HIS A 1 86 ? -33.481 -6.881 60.053 1.00 75.31 86 HIS A O 1
ATOM 703 N N . ARG A 1 87 ? -34.677 -8.731 60.453 1.00 76.62 87 ARG A N 1
ATOM 704 C CA . ARG A 1 87 ? -34.406 -9.317 59.137 1.00 76.62 87 ARG A CA 1
ATOM 705 C C . ARG A 1 87 ? -35.022 -8.499 58.006 1.00 76.62 87 ARG A C 1
ATOM 707 O O . ARG A 1 87 ? -34.337 -8.235 57.026 1.00 76.62 87 ARG A O 1
ATOM 714 N N . LEU A 1 88 ? -36.272 -8.066 58.161 1.00 79.62 88 LEU A N 1
ATOM 715 C CA . LEU A 1 88 ? -36.919 -7.198 57.181 1.00 79.62 88 LEU A CA 1
ATOM 716 C C . LEU A 1 88 ? -36.118 -5.904 56.976 1.00 79.62 88 LEU A C 1
ATOM 718 O O . LEU A 1 88 ? -35.917 -5.481 55.844 1.00 79.62 88 LEU A O 1
ATOM 722 N N . GLU A 1 89 ? -35.607 -5.307 58.054 1.00 80.19 89 GLU A N 1
ATOM 723 C CA . GLU A 1 89 ? -34.750 -4.120 57.980 1.00 80.19 89 GLU A CA 1
ATOM 724 C C . GLU A 1 89 ? -33.439 -4.389 57.218 1.00 80.19 89 GLU A C 1
ATOM 726 O O . GLU A 1 89 ? -33.018 -3.568 56.402 1.00 80.19 89 GLU A O 1
ATOM 731 N N . VAL A 1 90 ? -32.799 -5.541 57.450 1.00 79.25 90 VAL A N 1
ATOM 732 C CA . VAL A 1 90 ? -31.585 -5.957 56.725 1.00 79.25 90 VAL A CA 1
ATOM 733 C C . VAL A 1 90 ? -31.874 -6.188 55.242 1.00 79.25 90 VAL A C 1
ATOM 735 O O . VAL A 1 90 ? -31.113 -5.712 54.401 1.00 79.25 90 VAL A O 1
ATOM 738 N N . ASP A 1 91 ? -32.973 -6.866 54.914 1.00 79.56 91 ASP A N 1
ATOM 739 C CA . ASP A 1 91 ? -33.363 -7.159 53.533 1.00 79.56 91 ASP A CA 1
ATOM 740 C C . ASP A 1 91 ? -33.715 -5.871 52.765 1.00 79.56 91 ASP A C 1
ATOM 742 O O . ASP A 1 91 ? -33.292 -5.708 51.618 1.00 79.56 91 ASP A O 1
ATOM 746 N N . ILE A 1 92 ? -34.396 -4.911 53.409 1.00 85.56 92 ILE A N 1
ATOM 747 C CA . ILE A 1 92 ? -34.660 -3.576 52.843 1.00 85.56 92 ILE A CA 1
ATOM 748 C C . ILE A 1 92 ? -33.342 -2.847 52.562 1.00 85.56 92 ILE A C 1
ATOM 750 O O . ILE A 1 92 ? -33.108 -2.430 51.429 1.00 85.56 92 ILE A O 1
ATOM 754 N N . LYS A 1 93 ? -32.433 -2.768 53.545 1.00 87.12 93 LYS A N 1
ATOM 755 C CA . LYS A 1 93 ? -31.122 -2.116 53.363 1.00 87.12 93 LYS A CA 1
ATOM 756 C C . LYS A 1 93 ? -30.293 -2.776 52.261 1.00 87.12 93 LYS A C 1
ATOM 758 O O . LYS A 1 93 ? -29.631 -2.087 51.489 1.00 87.12 93 LYS A O 1
ATOM 763 N N . ALA A 1 94 ? -30.327 -4.105 52.168 1.00 84.50 94 ALA A N 1
ATOM 764 C CA . ALA A 1 94 ? -29.638 -4.843 51.117 1.00 84.50 94 ALA A CA 1
ATOM 765 C C . ALA A 1 94 ? -30.252 -4.581 49.732 1.00 84.50 94 ALA A C 1
ATOM 767 O O . ALA A 1 94 ? -29.516 -4.478 48.749 1.00 84.50 94 ALA A O 1
ATOM 768 N N . SER A 1 95 ? -31.579 -4.460 49.645 1.00 90.12 95 SER A N 1
ATOM 769 C CA . SER A 1 95 ? -32.284 -4.096 48.414 1.00 90.12 95 SER A CA 1
ATOM 770 C C . SER A 1 95 ? -31.939 -2.675 47.963 1.00 90.12 95 SER A C 1
ATOM 772 O O . SER A 1 95 ? -31.608 -2.474 46.794 1.00 90.12 95 SER A O 1
ATOM 774 N N . ASP A 1 96 ? -31.944 -1.709 48.881 1.00 91.75 96 ASP A N 1
ATOM 775 C CA . ASP A 1 96 ? -31.595 -0.315 48.585 1.00 91.75 96 ASP A CA 1
ATOM 776 C C . ASP A 1 96 ? -30.141 -0.194 48.108 1.00 91.75 96 ASP A C 1
ATOM 778 O O . ASP A 1 96 ? -29.883 0.394 47.058 1.00 91.75 96 ASP A O 1
ATOM 782 N N . ALA A 1 97 ? -29.202 -0.859 48.790 1.00 89.88 97 ALA A N 1
ATOM 783 C CA . ALA A 1 97 ? -27.796 -0.884 48.384 1.00 89.88 97 ALA A CA 1
ATOM 784 C C . ALA A 1 97 ? -27.587 -1.515 46.993 1.00 89.88 97 ALA A C 1
ATOM 786 O O . ALA A 1 97 ? -26.728 -1.074 46.227 1.00 89.88 97 ALA A O 1
ATOM 787 N N . ARG A 1 98 ? -28.370 -2.546 46.637 1.00 92.25 98 ARG A N 1
ATOM 788 C CA . ARG A 1 98 ? -28.341 -3.133 45.284 1.00 92.25 98 ARG A CA 1
ATOM 789 C C . ARG A 1 98 ? -28.857 -2.147 44.241 1.00 92.25 98 ARG A C 1
ATOM 791 O O . ARG A 1 98 ? -28.223 -2.009 43.198 1.00 92.25 98 ARG A O 1
ATOM 798 N N . ARG A 1 99 ? -29.953 -1.439 44.534 1.00 92.50 99 ARG A N 1
ATOM 799 C CA . ARG A 1 99 ? -30.514 -0.426 43.632 1.00 92.50 99 ARG A CA 1
ATOM 800 C C . ARG A 1 99 ? -29.512 0.700 43.371 1.00 92.50 99 ARG A C 1
ATOM 802 O O . ARG A 1 99 ? -29.254 1.015 42.214 1.00 92.50 99 ARG A O 1
ATOM 809 N N . GLU A 1 100 ? -28.887 1.235 44.418 1.00 92.62 100 GLU A N 1
ATOM 810 C CA . GLU A 1 100 ? -27.857 2.277 44.296 1.00 92.62 100 GLU A CA 1
ATOM 811 C C . GLU A 1 100 ? -26.651 1.810 43.468 1.00 92.62 100 GLU A C 1
ATOM 813 O O . GLU A 1 100 ? -26.146 2.543 42.614 1.00 92.62 100 GLU A O 1
ATOM 818 N N . LEU A 1 101 ? -26.197 0.568 43.672 1.00 93.44 101 LEU A N 1
ATOM 819 C CA . LEU A 1 101 ? -25.094 -0.000 42.899 1.00 93.44 101 LEU A CA 1
ATOM 820 C C . LEU A 1 101 ? -25.448 -0.150 41.413 1.00 93.44 101 LEU A C 1
ATOM 822 O O . LEU A 1 101 ? -24.609 0.119 40.549 1.00 93.44 101 LEU A O 1
ATOM 826 N N . ASP A 1 102 ? -26.669 -0.581 41.104 1.00 93.25 102 ASP A N 1
ATOM 827 C CA . ASP A 1 102 ? -27.126 -0.744 39.725 1.00 93.25 102 ASP A CA 1
ATOM 828 C C . ASP A 1 102 ? -27.313 0.606 39.019 1.00 93.25 102 ASP A C 1
ATOM 830 O O . ASP A 1 102 ? -26.896 0.748 37.865 1.00 93.25 102 ASP A O 1
ATOM 834 N N . GLU A 1 103 ? -27.824 1.621 39.720 1.00 94.50 103 GLU A N 1
ATOM 835 C CA . GLU A 1 103 ? -27.884 3.007 39.238 1.00 94.50 103 GLU A CA 1
ATOM 836 C C . GLU A 1 103 ? -26.478 3.568 38.969 1.00 94.50 103 GLU A C 1
ATOM 838 O O . GLU A 1 103 ? -26.220 4.108 37.890 1.00 94.50 103 GLU A O 1
ATOM 843 N N . ALA A 1 104 ? -25.525 3.360 39.885 1.00 92.25 104 ALA A N 1
ATOM 844 C CA . ALA A 1 104 ? -24.135 3.778 39.699 1.00 92.25 104 ALA A CA 1
ATOM 845 C C . ALA A 1 104 ? -23.472 3.073 38.501 1.00 92.25 104 ALA A C 1
ATOM 847 O O . ALA A 1 104 ? -22.756 3.697 37.711 1.00 92.25 104 ALA A O 1
ATOM 848 N N . ARG A 1 105 ? -23.742 1.776 38.309 1.00 93.50 105 ARG A N 1
ATOM 849 C CA . ARG A 1 105 ? -23.270 1.010 37.143 1.00 93.50 105 ARG A CA 1
ATOM 850 C C . ARG A 1 105 ? -23.910 1.481 35.842 1.00 93.50 105 ARG A C 1
ATOM 852 O O . ARG A 1 105 ? -23.246 1.467 34.806 1.00 93.50 105 ARG A O 1
ATOM 859 N N . ALA A 1 106 ? -25.187 1.855 35.856 1.00 93.25 106 ALA A N 1
ATOM 860 C CA . ALA A 1 106 ? -25.858 2.425 34.692 1.00 93.25 106 ALA A CA 1
ATOM 861 C C . ALA A 1 106 ? -25.255 3.792 34.329 1.00 93.25 106 ALA A C 1
ATOM 863 O O . ALA A 1 106 ? -24.881 4.006 33.177 1.00 93.25 106 ALA A O 1
ATOM 864 N N . ALA A 1 107 ? -25.049 4.664 35.319 1.00 93.19 107 ALA A N 1
ATOM 865 C CA . ALA A 1 107 ? -24.423 5.970 35.128 1.00 93.19 107 ALA A CA 1
ATOM 866 C C . ALA A 1 107 ? -22.980 5.864 34.603 1.00 93.19 107 ALA A C 1
ATOM 868 O O . ALA A 1 107 ? -22.597 6.612 33.703 1.00 93.19 107 ALA A O 1
ATOM 869 N N . ASN A 1 108 ? -22.183 4.917 35.109 1.00 94.44 108 ASN A N 1
ATOM 870 C CA . ASN A 1 108 ? -20.827 4.683 34.604 1.00 94.44 108 ASN A CA 1
ATOM 871 C C . ASN A 1 108 ? -20.829 4.188 33.153 1.00 94.44 108 ASN A C 1
ATOM 873 O O . ASN A 1 108 ? -20.072 4.711 32.339 1.00 94.44 108 ASN A O 1
ATOM 877 N N . ARG A 1 109 ? -21.717 3.249 32.801 1.00 94.88 109 ARG A N 1
ATOM 878 C CA . ARG A 1 109 ? -21.856 2.773 31.413 1.00 94.88 109 ARG A CA 1
ATOM 879 C C . ARG A 1 109 ? -22.235 3.900 30.456 1.00 94.88 109 ARG A C 1
ATOM 881 O O . ARG A 1 109 ? -21.698 3.967 29.352 1.00 94.88 109 ARG A O 1
ATOM 888 N N . GLU A 1 110 ? -23.113 4.797 30.890 1.00 94.50 110 GLU A N 1
ATOM 889 C CA . GLU A 1 110 ? -23.516 5.956 30.096 1.00 94.50 110 GLU A CA 1
ATOM 890 C C . GLU A 1 110 ? -22.358 6.944 29.892 1.00 94.50 110 GLU A C 1
ATOM 892 O O . GLU A 1 110 ? -22.093 7.371 28.769 1.00 94.50 110 GLU A O 1
ATOM 897 N N . ARG A 1 111 ? -21.592 7.246 30.949 1.00 93.94 111 ARG A N 1
ATOM 898 C CA . ARG A 1 111 ? -20.389 8.092 30.849 1.00 93.94 111 ARG A CA 1
ATOM 899 C C . ARG A 1 111 ? -19.349 7.499 29.901 1.00 93.94 111 ARG A C 1
ATOM 901 O O . ARG A 1 111 ? -18.807 8.217 29.065 1.00 93.94 111 ARG A O 1
ATOM 908 N N . GLU A 1 112 ? -19.105 6.194 29.989 1.00 94.38 112 GLU A N 1
ATOM 909 C CA . GLU A 1 112 ? -18.181 5.491 29.093 1.00 94.38 112 GLU A CA 1
ATOM 910 C C . GLU A 1 112 ? -18.653 5.484 27.635 1.00 94.38 112 GLU A C 1
ATOM 912 O O . GLU A 1 112 ? -17.821 5.458 26.723 1.00 94.38 112 GLU A O 1
ATOM 917 N N . ARG A 1 113 ? -19.970 5.471 27.391 1.00 96.19 113 ARG A N 1
ATOM 918 C CA . ARG A 1 113 ? -20.536 5.595 26.042 1.00 96.19 113 ARG A CA 1
ATOM 919 C C . ARG A 1 113 ? -20.270 6.988 25.479 1.00 96.19 113 ARG A C 1
ATOM 921 O O . ARG A 1 113 ? -19.664 7.095 24.417 1.00 96.19 113 ARG A O 1
ATOM 928 N N . ILE A 1 114 ? -20.633 8.029 26.228 1.00 94.94 114 ILE A N 1
ATOM 929 C CA . ILE A 1 114 ? -20.429 9.430 25.831 1.00 94.94 114 ILE A CA 1
ATOM 930 C C . ILE A 1 114 ? -18.941 9.711 25.573 1.00 94.94 114 ILE A C 1
ATOM 932 O O . ILE A 1 114 ? -18.581 10.363 24.594 1.00 94.94 114 ILE A O 1
ATOM 936 N N . GLU A 1 115 ? -18.046 9.196 26.420 1.00 95.94 115 GLU A N 1
ATOM 937 C CA . GLU A 1 115 ? -16.608 9.386 26.231 1.00 95.94 115 GLU A CA 1
ATOM 938 C C . GLU A 1 115 ? -16.076 8.666 24.981 1.00 95.94 115 GLU A C 1
ATOM 940 O O . GLU A 1 115 ? -15.236 9.219 24.264 1.00 95.94 115 GLU A O 1
ATOM 945 N N . ARG A 1 116 ? -16.565 7.454 24.687 1.00 95.44 116 ARG A N 1
ATOM 946 C CA . ARG A 1 116 ? -16.205 6.732 23.457 1.00 95.44 116 ARG A CA 1
ATOM 947 C C . ARG A 1 116 ? -16.672 7.475 22.214 1.00 95.44 116 ARG A C 1
ATOM 949 O O . ARG A 1 116 ? -15.853 7.712 21.330 1.00 95.44 116 ARG A O 1
ATOM 956 N N . GLU A 1 117 ? -17.926 7.913 22.193 1.00 95.56 117 GLU A N 1
ATOM 957 C CA . GLU A 1 117 ? -18.485 8.700 21.091 1.00 95.56 117 GLU A CA 1
ATOM 958 C C . GLU A 1 117 ? -17.685 9.989 20.867 1.00 95.56 117 GLU A C 1
ATOM 960 O O . GLU A 1 117 ? -17.324 10.299 19.733 1.00 95.56 117 GLU A O 1
ATOM 965 N N . ARG A 1 118 ? -17.298 10.698 21.939 1.00 96.69 118 ARG A N 1
ATOM 966 C CA . ARG A 1 118 ? -16.451 11.896 21.822 1.00 96.69 118 ARG A CA 1
ATOM 967 C C . ARG A 1 118 ? -15.081 11.577 21.224 1.00 96.69 118 ARG A C 1
ATOM 969 O O . ARG A 1 118 ? -14.616 12.286 20.337 1.00 96.69 118 ARG A O 1
ATOM 976 N N . ARG A 1 119 ? -14.425 10.501 21.674 1.00 95.06 119 ARG A N 1
ATOM 977 C CA . ARG A 1 119 ? -13.117 10.080 21.137 1.00 95.06 119 ARG A CA 1
ATOM 978 C C . ARG A 1 119 ? -13.208 9.670 19.668 1.00 95.06 119 ARG A C 1
ATOM 980 O O . ARG A 1 119 ? -12.282 9.945 18.907 1.00 95.06 119 ARG A O 1
ATOM 987 N N . GLU A 1 120 ? -14.290 9.014 19.268 1.00 95.81 120 GLU A N 1
ATOM 988 C CA . GLU A 1 120 ? -14.541 8.648 17.873 1.00 95.81 120 GLU A CA 1
ATOM 989 C C . GLU A 1 120 ? -14.800 9.883 17.007 1.00 95.81 120 GLU A C 1
ATOM 991 O O . GLU A 1 120 ? -14.187 10.013 15.949 1.00 95.81 120 GLU A O 1
ATOM 996 N N . GLN A 1 121 ? -15.604 10.836 17.487 1.00 95.75 121 GLN A N 1
ATOM 997 C CA . GLN A 1 121 ? -15.824 12.116 16.810 1.00 95.75 121 GLN A CA 1
ATOM 998 C C . GLN A 1 121 ? -14.525 12.916 16.657 1.00 95.75 121 GLN A C 1
ATOM 1000 O O . GLN A 1 121 ? -14.218 13.373 15.559 1.00 95.75 121 GLN A O 1
ATOM 1005 N N . GLU A 1 122 ? -13.711 13.025 17.712 1.00 95.25 122 GLU A N 1
ATOM 1006 C CA . GLU A 1 122 ? -12.411 13.705 17.656 1.00 95.25 122 GLU A CA 1
ATOM 1007 C C . GLU A 1 122 ? -11.445 13.028 16.664 1.00 95.25 122 GLU A C 1
ATOM 1009 O O . GLU A 1 122 ? -10.693 13.709 15.961 1.00 95.25 122 GLU A O 1
ATOM 1014 N N . ARG A 1 123 ? -11.445 11.689 16.581 1.00 95.38 123 ARG A N 1
ATOM 1015 C CA . ARG A 1 123 ? -10.641 10.946 15.593 1.00 95.38 123 ARG A CA 1
ATOM 1016 C C . ARG A 1 123 ? -11.133 11.204 14.174 1.00 95.38 123 ARG A C 1
ATOM 1018 O O . ARG A 1 123 ? -10.320 11.567 13.326 1.00 95.38 123 ARG A O 1
ATOM 1025 N N . ALA A 1 124 ? -12.439 11.094 13.946 1.00 95.38 124 ALA A N 1
ATOM 1026 C CA . ALA A 1 124 ? -13.050 11.351 12.649 1.00 95.38 124 ALA A CA 1
ATOM 1027 C C . ALA A 1 124 ? -12.808 12.796 12.186 1.00 95.38 124 ALA A C 1
ATOM 1029 O O . ALA A 1 124 ? -12.503 13.034 11.020 1.00 95.38 124 ALA A O 1
ATOM 1030 N N . GLU A 1 125 ? -12.875 13.774 13.092 1.00 95.94 125 GLU A N 1
ATOM 1031 C CA . GLU A 1 125 ? -12.584 15.170 12.770 1.00 95.94 125 GLU A CA 1
ATOM 1032 C C . GLU A 1 125 ? -11.106 15.379 12.418 1.00 95.94 125 GLU A C 1
ATOM 1034 O O . GLU A 1 125 ? -10.791 16.050 11.435 1.00 95.94 125 GLU A O 1
ATOM 1039 N N . ARG A 1 126 ? -10.177 14.774 13.168 1.00 94.56 126 ARG A N 1
ATOM 1040 C CA . ARG A 1 126 ? -8.743 14.831 12.834 1.00 94.56 126 ARG A CA 1
ATOM 1041 C C . ARG A 1 126 ? -8.450 14.196 11.481 1.00 94.56 126 ARG A C 1
ATOM 1043 O O . ARG A 1 126 ? -7.644 14.739 10.730 1.00 94.56 126 ARG A O 1
ATOM 1050 N N . GLU A 1 127 ? -9.084 13.072 11.169 1.00 94.38 127 GLU A N 1
ATOM 1051 C CA . GLU A 1 127 ? -8.957 12.416 9.867 1.00 94.38 127 GLU A CA 1
ATOM 1052 C C . GLU A 1 127 ? -9.513 13.288 8.741 1.00 94.38 127 GLU A C 1
ATOM 1054 O O . GLU A 1 127 ? -8.824 13.481 7.741 1.00 94.38 127 GLU A O 1
ATOM 1059 N N . ARG A 1 128 ? -10.685 13.910 8.932 1.00 95.00 128 ARG A N 1
ATOM 1060 C CA . ARG A 1 128 ? -11.249 14.874 7.973 1.00 95.00 128 ARG A CA 1
ATOM 1061 C C . ARG A 1 128 ? -10.318 16.059 7.740 1.00 95.00 128 ARG A C 1
ATOM 1063 O O . ARG A 1 128 ? -9.985 16.343 6.596 1.00 95.00 128 ARG A O 1
ATOM 1070 N N . ARG A 1 129 ? -9.817 16.690 8.807 1.00 93.88 129 ARG A N 1
ATOM 1071 C CA . ARG A 1 129 ? -8.874 17.817 8.700 1.00 93.88 129 ARG A CA 1
ATOM 1072 C C . ARG A 1 129 ? -7.582 17.420 7.984 1.00 93.88 129 ARG A C 1
ATOM 1074 O O . ARG A 1 129 ? -7.061 18.201 7.196 1.00 93.88 129 ARG A O 1
ATOM 1081 N N . ARG A 1 130 ? -7.063 16.212 8.231 1.00 92.69 130 ARG A N 1
ATOM 1082 C CA . ARG A 1 130 ? -5.884 15.685 7.521 1.00 92.69 130 ARG A CA 1
ATOM 1083 C C . ARG A 1 130 ? -6.171 15.445 6.042 1.00 92.69 130 ARG A C 1
ATOM 1085 O O . ARG A 1 130 ? -5.350 15.825 5.217 1.00 92.69 130 ARG A O 1
ATOM 1092 N N . ALA A 1 131 ? -7.319 14.860 5.709 1.00 91.44 131 ALA A N 1
ATOM 1093 C CA . ALA A 1 131 ? -7.721 14.625 4.325 1.00 91.44 131 ALA A CA 1
ATOM 1094 C C . ALA A 1 131 ? -7.934 15.941 3.559 1.00 91.44 131 ALA A C 1
ATOM 1096 O O . ALA A 1 131 ? -7.510 16.069 2.413 1.00 91.44 131 ALA A O 1
ATOM 1097 N N . GLU A 1 132 ? -8.541 16.944 4.196 1.00 92.62 132 GLU A N 1
ATOM 1098 C CA . GLU A 1 132 ? -8.699 18.284 3.625 1.00 92.62 132 GLU A CA 1
ATOM 1099 C C . GLU A 1 132 ? -7.354 18.991 3.436 1.00 92.62 132 GLU A C 1
ATOM 1101 O O . GLU A 1 132 ? -7.130 19.600 2.389 1.00 92.62 132 GLU A O 1
ATOM 1106 N N . ALA A 1 133 ? -6.445 18.880 4.409 1.00 91.88 133 ALA A N 1
ATOM 1107 C CA . ALA A 1 133 ? -5.097 19.428 4.303 1.00 91.88 133 ALA A CA 1
ATOM 1108 C C . ALA A 1 133 ? -4.293 18.765 3.171 1.00 91.88 133 ALA A C 1
ATOM 1110 O O . ALA A 1 133 ? -3.711 19.484 2.364 1.00 91.88 133 ALA A O 1
ATOM 1111 N N . ASP A 1 134 ? -4.320 17.432 3.055 1.00 91.38 134 ASP A N 1
ATOM 1112 C CA . ASP A 1 134 ? -3.652 16.696 1.967 1.00 91.38 134 ASP A CA 1
ATOM 1113 C C . ASP A 1 134 ? -4.260 17.060 0.605 1.00 91.38 134 ASP A C 1
ATOM 1115 O O . ASP A 1 134 ? -3.538 17.352 -0.346 1.00 91.38 134 ASP A O 1
ATOM 1119 N N . LYS A 1 135 ? -5.594 17.159 0.510 1.00 92.56 135 LYS A N 1
ATOM 1120 C CA . LYS A 1 135 ? -6.264 17.624 -0.712 1.00 92.56 135 LYS A CA 1
ATOM 1121 C C . LYS A 1 135 ? -5.815 19.036 -1.090 1.00 92.56 135 LYS A C 1
ATOM 1123 O O . LYS A 1 135 ? -5.528 19.284 -2.259 1.00 92.56 135 LYS A O 1
ATOM 1128 N N . ARG A 1 136 ? -5.749 19.959 -0.127 1.00 91.88 136 ARG A N 1
ATOM 1129 C CA . ARG A 1 136 ? -5.301 21.338 -0.365 1.00 91.88 136 ARG A CA 1
ATOM 1130 C C . ARG A 1 136 ? -3.840 21.386 -0.808 1.00 91.88 136 ARG A C 1
ATOM 1132 O O . ARG A 1 136 ? -3.541 22.087 -1.766 1.00 91.88 136 ARG A O 1
ATOM 1139 N N . GLU A 1 137 ? -2.964 20.621 -0.161 1.00 92.31 137 GLU A N 1
ATOM 1140 C CA . GLU A 1 137 ? -1.548 20.531 -0.528 1.00 92.31 137 GLU A CA 1
ATOM 1141 C C . GLU A 1 137 ? -1.367 20.001 -1.957 1.00 92.31 137 GLU A C 1
ATOM 1143 O O . GLU A 1 137 ? -0.602 20.577 -2.730 1.00 92.31 137 GLU A O 1
ATOM 1148 N N . ARG A 1 138 ? -2.097 18.942 -2.335 1.00 94.12 138 ARG A N 1
ATOM 1149 C CA . ARG A 1 138 ? -2.082 18.380 -3.698 1.00 94.12 138 ARG A CA 1
ATOM 1150 C C . ARG A 1 138 ? -2.456 19.421 -4.751 1.00 94.12 138 ARG A C 1
ATOM 1152 O O . ARG A 1 138 ? -1.777 19.538 -5.769 1.00 94.12 138 ARG A O 1
ATOM 1159 N N . TRP A 1 139 ? -3.519 20.186 -4.503 1.00 92.00 139 TRP A N 1
ATOM 1160 C CA . TRP A 1 139 ? -3.943 21.266 -5.398 1.00 92.00 139 TRP A CA 1
ATOM 1161 C C . TRP A 1 139 ? -2.911 22.388 -5.480 1.00 92.00 139 TRP A C 1
ATOM 1163 O O . TRP A 1 139 ? -2.551 22.806 -6.576 1.00 92.00 139 TRP A O 1
ATOM 1173 N N . GLU A 1 140 ? -2.395 22.834 -4.336 1.00 92.25 140 GLU A N 1
ATOM 1174 C CA . GLU A 1 140 ? -1.389 23.894 -4.275 1.00 92.25 140 GLU A CA 1
ATOM 1175 C C . GLU A 1 140 ? -0.103 23.503 -5.016 1.00 92.25 140 GLU A C 1
ATOM 1177 O O . GLU A 1 140 ? 0.473 24.321 -5.732 1.00 92.25 140 GLU A O 1
ATOM 1182 N N . LEU A 1 141 ? 0.348 22.251 -4.885 1.00 91.56 141 LEU A N 1
ATOM 1183 C CA . LEU A 1 141 ? 1.513 21.758 -5.617 1.00 91.56 141 LEU A CA 1
ATOM 1184 C C . LEU A 1 141 ? 1.247 21.697 -7.127 1.00 91.56 141 LEU A C 1
ATOM 1186 O O . LEU A 1 141 ? 2.108 22.097 -7.909 1.00 91.56 141 LEU A O 1
ATOM 1190 N N . ALA A 1 142 ? 0.067 21.225 -7.536 1.00 91.06 142 ALA A N 1
ATOM 1191 C CA . ALA A 1 142 ? -0.318 21.164 -8.944 1.00 91.06 142 ALA A CA 1
ATOM 1192 C C . ALA A 1 142 ? -0.402 22.555 -9.594 1.00 91.06 142 ALA A C 1
ATOM 1194 O O . ALA A 1 142 ? -0.050 22.701 -10.762 1.00 91.06 142 ALA A O 1
ATOM 1195 N N . GLU A 1 143 ? -0.823 23.569 -8.836 1.00 94.19 143 GLU A N 1
ATOM 1196 C CA . GLU A 1 143 ? -0.882 24.960 -9.287 1.00 94.19 143 GLU A CA 1
ATOM 1197 C C . GLU A 1 143 ? 0.504 25.621 -9.329 1.00 94.19 143 GLU A C 1
ATOM 1199 O O . GLU A 1 143 ? 0.840 26.294 -10.302 1.00 94.19 143 GLU A O 1
ATOM 1204 N N . LYS A 1 144 ? 1.332 25.419 -8.295 1.00 94.12 144 LYS A N 1
ATOM 1205 C CA . LYS A 1 144 ? 2.642 26.083 -8.174 1.00 94.12 144 LYS A CA 1
ATOM 1206 C C . LYS A 1 144 ? 3.746 25.437 -9.003 1.00 94.12 144 LYS A C 1
ATOM 1208 O O . LYS A 1 144 ? 4.657 26.134 -9.439 1.00 94.12 144 LYS A O 1
ATOM 1213 N N . GLU A 1 145 ? 3.708 24.119 -9.189 1.00 95.00 145 GLU A N 1
ATOM 1214 C CA . GLU A 1 145 ? 4.794 23.356 -9.819 1.00 95.00 145 GLU A CA 1
ATOM 1215 C C . GLU A 1 145 ? 4.336 22.436 -10.980 1.00 95.00 145 GLU A C 1
ATOM 1217 O O . GLU A 1 145 ? 4.840 21.310 -11.101 1.00 95.00 145 GLU A O 1
ATOM 1222 N N . PRO A 1 146 ? 3.435 22.871 -11.889 1.00 94.12 146 PRO A N 1
ATOM 1223 C CA . PRO A 1 146 ? 2.880 22.002 -12.933 1.00 94.12 146 PRO A CA 1
ATOM 1224 C C . PRO A 1 146 ? 3.959 21.457 -13.879 1.00 94.12 146 PRO A C 1
ATOM 1226 O O . PRO A 1 146 ? 3.958 20.274 -14.225 1.00 94.12 146 PRO A O 1
ATOM 1229 N N . GLU A 1 147 ? 4.933 22.291 -14.251 1.00 94.75 147 GLU A N 1
ATOM 1230 C CA . GLU A 1 147 ? 6.024 21.904 -15.150 1.00 94.75 147 GLU A CA 1
ATOM 1231 C C . GLU A 1 147 ? 6.954 20.861 -14.527 1.00 94.75 147 GLU A C 1
ATOM 1233 O O . GLU A 1 147 ? 7.388 19.925 -15.202 1.00 94.75 147 GLU A O 1
ATOM 1238 N N . ARG A 1 148 ? 7.247 20.982 -13.225 1.00 95.56 148 ARG A N 1
ATOM 1239 C CA . ARG A 1 148 ? 8.070 19.997 -12.514 1.00 95.56 148 ARG A CA 1
ATOM 1240 C C . ARG A 1 148 ? 7.360 18.651 -12.468 1.00 95.56 148 ARG A C 1
ATOM 1242 O O . ARG A 1 148 ? 7.988 17.642 -12.784 1.00 95.56 148 ARG A O 1
ATOM 1249 N N . ILE A 1 149 ? 6.072 18.634 -12.116 1.00 95.31 149 ILE A N 1
ATOM 1250 C CA . ILE A 1 149 ? 5.267 17.406 -12.081 1.00 95.31 149 ILE A CA 1
ATOM 1251 C C . ILE A 1 149 ? 5.245 16.752 -13.464 1.00 95.31 149 ILE A C 1
ATOM 1253 O O . ILE A 1 149 ? 5.525 15.558 -13.584 1.00 95.31 149 ILE A O 1
ATOM 1257 N N . ALA A 1 150 ? 4.965 17.528 -14.516 1.00 95.94 150 ALA A N 1
ATOM 1258 C CA . ALA A 1 150 ? 4.938 17.030 -15.887 1.00 95.94 150 ALA A CA 1
ATOM 1259 C C . ALA A 1 150 ? 6.295 16.446 -16.306 1.00 95.94 150 ALA A C 1
ATOM 1261 O O . ALA A 1 150 ? 6.353 15.329 -16.822 1.00 95.94 150 ALA A O 1
ATOM 1262 N N . ARG A 1 151 ? 7.395 17.155 -16.023 1.00 97.19 151 ARG A N 1
ATOM 1263 C CA . ARG A 1 151 ? 8.758 16.690 -16.310 1.00 97.19 151 ARG A CA 1
ATOM 1264 C C . ARG A 1 151 ? 9.061 15.368 -15.610 1.00 97.19 151 ARG A C 1
ATOM 1266 O O . ARG A 1 151 ? 9.486 14.425 -16.271 1.00 97.19 151 ARG A O 1
ATOM 1273 N N . VAL A 1 152 ? 8.812 15.281 -14.303 1.00 97.31 152 VAL A N 1
ATOM 1274 C CA . VAL A 1 152 ? 9.081 14.072 -13.506 1.00 97.31 152 VAL A CA 1
ATOM 1275 C C . VAL A 1 152 ? 8.219 12.896 -13.974 1.00 97.31 152 VAL A C 1
ATOM 1277 O O . VAL A 1 152 ? 8.730 11.788 -14.121 1.00 97.31 152 VAL A O 1
ATOM 1280 N N . ARG A 1 153 ? 6.936 13.119 -14.289 1.00 97.38 153 ARG A N 1
ATOM 1281 C CA . ARG A 1 153 ? 6.057 12.073 -14.841 1.00 97.38 153 ARG A CA 1
ATOM 1282 C C . ARG A 1 153 ? 6.519 11.589 -16.211 1.00 97.38 153 ARG A C 1
ATOM 1284 O O . ARG A 1 153 ? 6.541 10.385 -16.452 1.00 97.38 153 ARG A O 1
ATOM 1291 N N . ASN A 1 154 ? 6.884 12.503 -17.106 1.00 97.50 154 ASN A N 1
ATOM 1292 C CA . ASN A 1 154 ? 7.372 12.149 -18.439 1.00 97.50 154 ASN A CA 1
ATOM 1293 C C . ASN A 1 154 ? 8.680 11.363 -18.353 1.00 97.50 154 ASN A C 1
ATOM 1295 O O . ASN A 1 154 ? 8.835 10.346 -19.025 1.00 97.50 154 ASN A O 1
ATOM 1299 N N . GLU A 1 155 ? 9.581 11.785 -17.472 1.00 97.12 155 GLU A N 1
ATOM 1300 C CA . GLU A 1 155 ? 10.824 11.079 -17.192 1.00 97.12 155 GLU A CA 1
ATOM 1301 C C . GLU A 1 155 ? 10.572 9.679 -16.623 1.00 97.12 155 GLU A C 1
ATOM 1303 O O . GLU 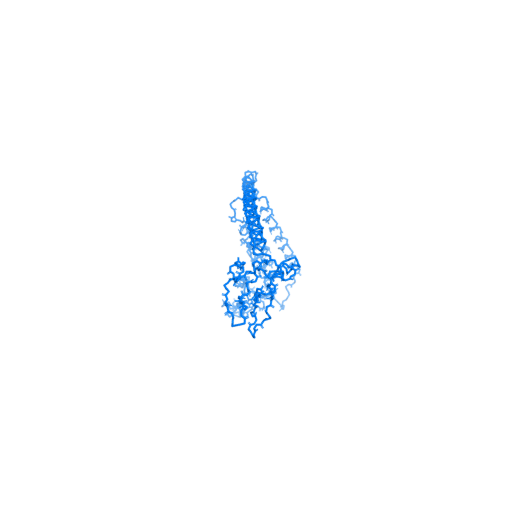A 1 155 ? 11.172 8.711 -17.083 1.00 97.12 155 GLU A O 1
ATOM 1308 N N . ALA A 1 156 ? 9.645 9.543 -15.674 1.00 97.62 156 ALA A N 1
ATOM 1309 C CA . ALA A 1 156 ? 9.267 8.250 -15.120 1.00 97.62 156 ALA A CA 1
ATOM 1310 C C . ALA A 1 156 ? 8.638 7.321 -16.162 1.00 97.62 156 ALA A C 1
ATOM 1312 O O . ALA A 1 156 ? 8.980 6.143 -16.215 1.00 97.62 156 ALA A O 1
ATOM 1313 N N . ARG A 1 157 ? 7.767 7.842 -17.031 1.00 97.38 157 ARG A N 1
ATOM 1314 C CA . ARG A 1 157 ? 7.185 7.076 -18.142 1.00 97.38 157 ARG A CA 1
ATOM 1315 C C . ARG A 1 157 ? 8.247 6.644 -19.148 1.00 97.38 157 ARG A C 1
ATOM 1317 O O . ARG A 1 157 ? 8.215 5.501 -19.592 1.00 97.38 157 ARG A O 1
ATOM 1324 N N . ALA A 1 158 ? 9.199 7.516 -19.476 1.00 96.00 158 ALA A N 1
ATOM 1325 C CA . ALA A 1 158 ? 10.327 7.170 -20.336 1.00 96.00 158 ALA A CA 1
ATOM 1326 C C . ALA A 1 158 ? 11.213 6.091 -19.691 1.00 96.00 158 ALA A C 1
ATOM 1328 O O . ALA A 1 158 ? 11.563 5.112 -20.347 1.00 96.00 158 ALA A O 1
ATOM 1329 N N . MET A 1 159 ? 11.501 6.222 -18.391 1.00 95.94 159 MET A N 1
ATOM 1330 C CA . MET A 1 159 ? 12.244 5.222 -17.624 1.00 95.94 159 MET A CA 1
ATOM 1331 C C . MET A 1 159 ? 11.527 3.874 -17.628 1.00 95.94 159 MET A C 1
ATOM 1333 O O . MET A 1 159 ? 12.160 2.862 -17.886 1.00 95.94 159 MET A O 1
ATOM 1337 N N . LEU A 1 160 ? 10.213 3.842 -17.393 1.00 95.62 160 LEU A N 1
ATOM 1338 C CA . LEU A 1 160 ? 9.445 2.602 -17.461 1.00 95.62 160 LEU A CA 1
ATOM 1339 C C . LEU A 1 160 ? 9.428 2.035 -18.883 1.00 95.62 160 LEU A C 1
ATOM 1341 O O . LEU A 1 160 ? 9.644 0.848 -19.052 1.00 95.62 160 LEU A O 1
ATOM 1345 N N . LYS A 1 161 ? 9.260 2.852 -19.922 1.00 95.12 161 LYS A N 1
ATOM 1346 C CA . LYS A 1 161 ? 9.240 2.356 -21.307 1.00 95.12 161 LYS A CA 1
ATOM 1347 C C . LYS A 1 161 ? 10.509 1.579 -21.681 1.00 95.12 161 LYS A C 1
ATOM 1349 O O . LYS A 1 161 ? 10.416 0.572 -22.373 1.00 95.12 161 LYS A O 1
ATOM 1354 N N . THR A 1 162 ? 11.672 2.056 -21.246 1.00 94.38 162 THR A N 1
ATOM 1355 C CA . THR A 1 162 ? 12.965 1.459 -21.607 1.00 94.38 162 THR A CA 1
ATOM 1356 C C . THR A 1 162 ? 13.458 0.481 -20.547 1.00 94.38 162 THR A C 1
ATOM 1358 O O . THR A 1 162 ? 13.885 -0.617 -20.865 1.00 94.38 162 THR A O 1
ATOM 1361 N N . TRP A 1 163 ? 13.371 0.846 -19.273 1.00 94.75 163 TRP A N 1
ATOM 1362 C CA . TRP A 1 163 ? 14.011 0.155 -18.156 1.00 94.75 163 TRP A CA 1
ATOM 1363 C C . TRP A 1 163 ? 13.007 -0.438 -17.159 1.00 94.75 163 TRP A C 1
ATOM 1365 O O . TRP A 1 163 ? 13.395 -0.659 -16.012 1.00 94.75 163 TRP A O 1
ATOM 1375 N N . HIS A 1 164 ? 11.742 -0.690 -17.540 1.00 92.88 164 HIS A N 1
ATOM 1376 C CA . HIS A 1 164 ? 10.702 -1.235 -16.640 1.00 92.88 164 HIS A CA 1
ATOM 1377 C C . HIS A 1 164 ? 11.234 -2.375 -15.767 1.00 92.88 164 HIS A C 1
ATOM 1379 O O . HIS A 1 164 ? 11.234 -2.282 -14.541 1.00 92.88 164 HIS A O 1
ATOM 1385 N N . GLU A 1 165 ? 11.769 -3.391 -16.436 1.00 89.38 165 GLU A N 1
ATOM 1386 C CA . GLU A 1 165 ? 12.252 -4.636 -15.845 1.00 89.38 165 GLU A CA 1
ATOM 1387 C C . GLU A 1 165 ? 13.476 -4.444 -14.936 1.00 89.38 165 GLU A C 1
ATOM 1389 O O . GLU A 1 165 ? 13.736 -5.215 -14.016 1.00 89.38 165 GLU A O 1
ATOM 1394 N N . PHE A 1 166 ? 14.258 -3.389 -15.174 1.00 92.00 166 PHE A N 1
ATOM 1395 C CA . PH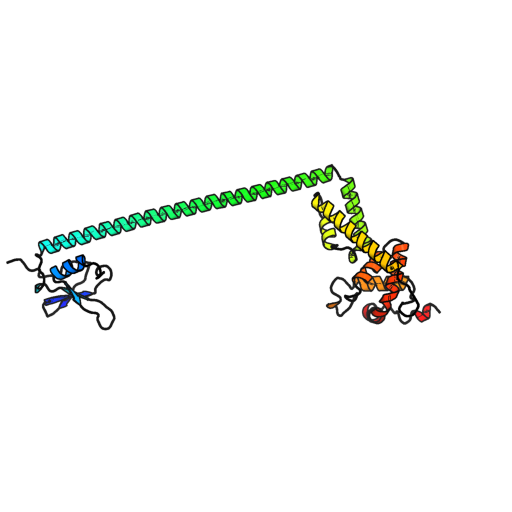E A 1 166 ? 15.462 -3.094 -14.401 1.00 92.00 166 PHE A CA 1
ATOM 1396 C C . PHE A 1 166 ? 15.233 -2.051 -13.294 1.00 92.00 166 PHE A C 1
ATOM 1398 O O . PHE A 1 166 ? 16.082 -1.883 -12.407 1.00 92.00 166 PHE A O 1
ATOM 1405 N N . THR A 1 167 ? 14.087 -1.369 -13.326 1.00 92.56 167 THR A N 1
ATOM 1406 C CA . THR A 1 167 ? 13.692 -0.312 -12.395 1.00 92.56 167 THR A CA 1
ATOM 1407 C C . THR A 1 167 ? 13.332 -0.908 -11.042 1.00 92.56 167 THR A C 1
ATOM 1409 O O . THR A 1 167 ? 12.438 -1.744 -10.913 1.00 92.56 167 THR A O 1
ATOM 1412 N N . ASN A 1 168 ? 13.999 -0.437 -9.990 1.00 86.19 168 ASN A N 1
ATOM 1413 C CA . ASN A 1 168 ? 13.631 -0.830 -8.636 1.00 86.19 168 ASN A CA 1
ATOM 1414 C C . ASN A 1 168 ? 12.231 -0.296 -8.327 1.00 86.19 168 ASN A C 1
ATOM 1416 O O . ASN A 1 168 ? 11.939 0.870 -8.582 1.00 86.19 168 ASN A O 1
ATOM 1420 N N . ARG A 1 169 ? 11.383 -1.126 -7.711 1.00 92.44 169 ARG A N 1
ATOM 1421 C CA . ARG A 1 169 ? 10.033 -0.716 -7.291 1.00 92.44 169 ARG A CA 1
ATOM 1422 C C . ARG A 1 169 ? 9.173 -0.210 -8.467 1.00 92.44 169 ARG A C 1
ATOM 1424 O O . ARG A 1 169 ? 8.319 0.650 -8.259 1.00 92.44 169 ARG A O 1
ATOM 1431 N N . SER A 1 170 ? 9.351 -0.762 -9.672 1.00 93.12 170 SER A N 1
ATOM 1432 C CA . SER A 1 170 ? 8.578 -0.410 -10.878 1.00 93.12 170 SER A CA 1
ATOM 1433 C C . SER A 1 170 ? 7.060 -0.435 -10.639 1.00 93.12 170 SER A C 1
ATOM 1435 O O . SER A 1 170 ? 6.366 0.510 -11.001 1.00 93.12 170 SER A O 1
ATOM 1437 N N . GLY A 1 171 ? 6.547 -1.436 -9.914 1.00 94.69 171 GLY A N 1
ATOM 1438 C CA . GLY A 1 171 ? 5.131 -1.508 -9.533 1.00 94.69 171 GLY A CA 1
ATOM 1439 C C . GLY A 1 171 ? 4.663 -0.375 -8.606 1.00 94.69 171 GLY A C 1
ATOM 1440 O O . GLY A 1 171 ? 3.525 0.076 -8.711 1.00 94.69 171 GLY A O 1
ATOM 1441 N N . LYS A 1 172 ? 5.529 0.134 -7.715 1.00 96.31 172 LYS A N 1
ATOM 1442 C CA . LYS A 1 172 ? 5.224 1.331 -6.909 1.00 96.31 172 LYS A CA 1
ATOM 1443 C C . LYS A 1 172 ? 5.241 2.582 -7.784 1.00 96.31 172 LYS A C 1
ATOM 1445 O O . LYS A 1 172 ? 4.367 3.426 -7.631 1.00 96.31 172 LYS A O 1
ATOM 1450 N N . LEU A 1 173 ? 6.201 2.681 -8.704 1.00 97.25 173 LEU A N 1
ATOM 1451 C CA . LEU A 1 173 ? 6.292 3.796 -9.642 1.00 97.25 173 LEU A CA 1
ATOM 1452 C C . LEU A 1 173 ? 5.040 3.892 -10.527 1.00 97.25 173 LEU A C 1
ATOM 1454 O O . LEU A 1 173 ? 4.494 4.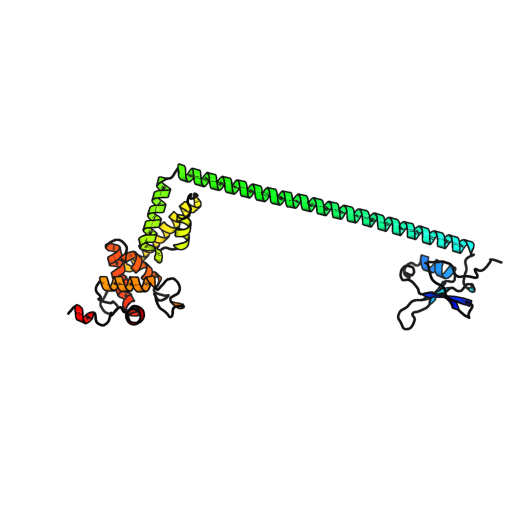979 -10.651 1.00 97.25 173 LEU A O 1
ATOM 1458 N N . ILE A 1 174 ? 4.541 2.770 -11.058 1.00 96.81 174 ILE A N 1
ATOM 1459 C CA . ILE A 1 174 ? 3.279 2.724 -11.822 1.00 96.81 174 ILE A CA 1
ATOM 1460 C C . ILE A 1 174 ? 2.120 3.263 -10.978 1.00 96.81 174 ILE A C 1
ATOM 1462 O O . ILE A 1 174 ? 1.467 4.216 -11.386 1.00 96.81 174 ILE A O 1
ATOM 1466 N N . LYS A 1 175 ? 1.942 2.743 -9.756 1.00 97.62 175 LYS A N 1
ATOM 1467 C CA . LYS A 1 175 ? 0.879 3.204 -8.846 1.00 97.62 175 LYS A CA 1
ATOM 1468 C C . LYS A 1 175 ? 0.947 4.702 -8.560 1.00 97.62 175 LYS A C 1
ATOM 1470 O O . LYS A 1 175 ? -0.089 5.340 -8.465 1.00 97.62 175 LYS A O 1
ATOM 1475 N N . LEU A 1 176 ? 2.150 5.260 -8.403 1.00 97.50 176 LEU A N 1
ATOM 1476 C CA . LEU A 1 176 ? 2.332 6.699 -8.191 1.00 97.50 176 LEU A CA 1
ATOM 1477 C C . LEU A 1 176 ? 2.006 7.511 -9.452 1.00 97.50 176 LEU A C 1
ATOM 1479 O O . LEU A 1 176 ? 1.480 8.613 -9.345 1.00 97.50 176 LEU A O 1
ATOM 1483 N N . LEU A 1 177 ? 2.298 6.987 -10.645 1.00 96.88 177 LEU A N 1
ATOM 1484 C CA . LEU A 1 177 ? 1.976 7.653 -11.910 1.00 96.88 177 LEU A CA 1
ATOM 1485 C C . LEU A 1 177 ? 0.478 7.654 -12.237 1.00 96.88 177 LEU A C 1
ATOM 1487 O O . LEU A 1 177 ? 0.051 8.533 -12.987 1.00 96.88 177 LEU A O 1
ATOM 1491 N N . ASP A 1 178 ? -0.286 6.723 -11.663 1.00 97.06 178 ASP A N 1
ATOM 1492 C CA . ASP A 1 178 ? -1.747 6.640 -11.793 1.00 97.06 178 ASP A CA 1
ATOM 1493 C C . ASP A 1 178 ? -2.497 7.617 -10.866 1.00 97.06 178 ASP A C 1
ATOM 1495 O O . ASP A 1 178 ? -3.702 7.804 -11.008 1.00 97.06 178 ASP A O 1
ATOM 1499 N N . ILE A 1 179 ? -1.812 8.259 -9.913 1.00 94.12 179 ILE A N 1
ATOM 1500 C CA . ILE A 1 179 ? -2.417 9.276 -9.042 1.00 94.12 179 ILE A CA 1
ATOM 1501 C C . ILE A 1 179 ? -2.578 10.574 -9.833 1.00 94.12 179 ILE A C 1
ATOM 1503 O O . ILE A 1 179 ? -1.580 11.125 -10.294 1.00 94.12 179 ILE A O 1
ATOM 1507 N N . ASP A 1 180 ? -3.795 11.116 -9.917 1.00 91.62 180 ASP A N 1
ATOM 1508 C CA . ASP A 1 180 ? -4.093 12.344 -10.671 1.00 91.62 180 ASP A CA 1
ATOM 1509 C C . ASP A 1 180 ? -3.342 13.576 -10.147 1.00 91.62 180 ASP A C 1
ATOM 1511 O O . ASP A 1 180 ? -2.663 14.273 -10.911 1.00 91.62 180 ASP A O 1
ATOM 1515 N N . LEU A 1 181 ? -3.409 13.817 -8.833 1.00 92.31 181 LEU A N 1
ATOM 1516 C CA . LEU A 1 181 ? -2.765 14.943 -8.155 1.00 92.31 181 LEU A CA 1
ATOM 1517 C C . LEU A 1 181 ? -1.778 14.431 -7.112 1.00 92.31 181 LEU A C 1
ATOM 1519 O O . LEU A 1 181 ? -2.191 13.886 -6.091 1.00 92.31 181 LEU A O 1
ATOM 1523 N N . LEU A 1 182 ? -0.484 14.623 -7.362 1.00 92.56 182 LEU A N 1
ATOM 1524 C CA . LEU A 1 182 ? 0.573 14.224 -6.435 1.00 92.56 182 LEU A CA 1
ATOM 1525 C C . LEU A 1 182 ? 0.687 15.220 -5.281 1.00 92.56 182 LEU A C 1
ATOM 1527 O O . LEU A 1 182 ? 0.583 16.427 -5.494 1.00 92.56 182 LEU A O 1
ATOM 1531 N N . ASN A 1 183 ? 0.965 14.727 -4.076 1.00 93.69 183 ASN A N 1
ATOM 1532 C CA . ASN A 1 183 ? 1.508 15.568 -3.006 1.00 93.69 183 ASN A CA 1
ATOM 1533 C C . ASN A 1 183 ? 3.049 15.605 -3.065 1.00 93.69 183 ASN A C 1
ATOM 1535 O O . ASN A 1 183 ? 3.688 14.935 -3.886 1.00 93.69 183 ASN A O 1
ATOM 1539 N N . ARG A 1 184 ? 3.676 16.407 -2.192 1.00 93.69 184 ARG A N 1
ATOM 1540 C CA . ARG A 1 184 ? 5.138 16.595 -2.199 1.00 93.69 184 ARG A CA 1
ATOM 1541 C C . ARG A 1 184 ? 5.901 15.307 -1.908 1.00 93.69 184 ARG A C 1
ATOM 1543 O O . ARG A 1 184 ? 6.947 15.071 -2.512 1.00 93.69 184 ARG A O 1
ATOM 1550 N N . ALA A 1 185 ? 5.386 14.483 -0.999 1.00 95.06 185 ALA A N 1
ATOM 1551 C CA . ALA A 1 185 ? 6.016 13.223 -0.621 1.00 95.06 185 ALA A CA 1
ATOM 1552 C C . ALA A 1 185 ? 5.977 12.206 -1.771 1.00 95.06 185 ALA A C 1
ATOM 1554 O O . ALA A 1 185 ? 6.980 11.555 -2.051 1.00 95.06 185 ALA A O 1
ATOM 1555 N N . GLU A 1 186 ? 4.849 12.104 -2.475 1.00 96.56 186 GLU A N 1
ATOM 1556 C CA . GLU A 1 186 ? 4.691 11.229 -3.639 1.00 96.56 186 GLU A CA 1
ATOM 1557 C C . GLU A 1 186 ? 5.585 11.666 -4.804 1.00 96.56 186 GLU A C 1
ATOM 1559 O O . GLU A 1 186 ? 6.245 10.827 -5.417 1.00 96.56 186 GLU A O 1
ATOM 1564 N N . LEU A 1 187 ? 5.675 12.973 -5.078 1.00 96.69 187 LEU A N 1
ATOM 1565 C CA . LEU A 1 187 ? 6.583 13.498 -6.101 1.00 96.69 187 LEU A CA 1
ATOM 1566 C C . LEU A 1 187 ? 8.054 13.206 -5.755 1.00 96.69 187 LEU A C 1
ATOM 1568 O O . LEU A 1 187 ? 8.805 12.732 -6.609 1.00 96.69 187 LEU A O 1
ATOM 1572 N N . ALA A 1 188 ? 8.454 13.430 -4.499 1.00 96.94 188 ALA A N 1
ATOM 1573 C CA . ALA A 1 188 ? 9.802 13.126 -4.021 1.00 96.94 188 ALA A CA 1
ATOM 1574 C C . ALA A 1 188 ? 10.121 11.622 -4.090 1.00 96.94 188 ALA A C 1
ATOM 1576 O O . ALA A 1 188 ? 11.250 11.237 -4.400 1.00 96.94 188 ALA A O 1
ATOM 1577 N N . GLU A 1 189 ? 9.132 10.761 -3.845 1.00 97.88 189 GLU A N 1
ATOM 1578 C CA . GLU A 1 189 ? 9.281 9.312 -3.973 1.00 97.88 189 GLU A CA 1
ATOM 1579 C C . GLU A 1 189 ? 9.532 8.894 -5.429 1.00 97.88 189 GLU A C 1
ATOM 1581 O O . GLU A 1 189 ? 10.416 8.073 -5.681 1.00 97.88 189 GLU A O 1
ATOM 1586 N N . ILE A 1 190 ? 8.819 9.484 -6.398 1.00 98.06 190 ILE A N 1
ATOM 1587 C CA . ILE A 1 190 ? 9.085 9.254 -7.827 1.00 98.06 190 ILE A CA 1
ATOM 1588 C C . ILE A 1 190 ? 10.520 9.676 -8.170 1.00 98.06 190 ILE A C 1
ATOM 1590 O O . ILE A 1 190 ? 11.272 8.897 -8.757 1.00 98.06 190 ILE A O 1
ATOM 1594 N N . GLU A 1 191 ? 10.930 10.882 -7.769 1.00 97.62 191 GLU A N 1
ATOM 1595 C CA . GLU A 1 191 ? 12.289 11.391 -8.003 1.00 97.62 191 GLU A CA 1
ATOM 1596 C C . GLU A 1 191 ? 13.363 10.483 -7.373 1.00 97.62 191 GLU A C 1
ATOM 1598 O O . GLU A 1 191 ? 14.424 10.263 -7.966 1.00 97.62 191 GLU A O 1
ATOM 1603 N N . SER A 1 192 ? 13.084 9.924 -6.193 1.00 97.94 192 SER A N 1
ATOM 1604 C CA . SER A 1 192 ? 13.956 8.966 -5.510 1.00 97.94 192 SER A CA 1
ATOM 1605 C C . SER A 1 192 ? 14.118 7.670 -6.312 1.00 97.94 192 SER A C 1
ATOM 1607 O O . SER A 1 192 ? 15.245 7.263 -6.604 1.00 97.94 192 SER A O 1
ATOM 1609 N N . ILE A 1 193 ? 13.010 7.073 -6.771 1.00 97.75 193 ILE A N 1
ATOM 1610 C CA . ILE A 1 193 ? 13.030 5.858 -7.605 1.00 97.75 193 ILE A CA 1
ATOM 1611 C C . ILE A 1 193 ? 13.822 6.094 -8.899 1.00 97.75 193 ILE A C 1
ATOM 1613 O O . ILE A 1 193 ? 14.638 5.254 -9.297 1.00 97.75 193 ILE A O 1
ATOM 1617 N N . LEU A 1 194 ? 13.626 7.245 -9.547 1.00 97.56 194 LEU A N 1
ATOM 1618 C CA . LEU A 1 194 ? 14.349 7.602 -10.771 1.00 97.56 194 LEU A CA 1
ATOM 1619 C C . LEU A 1 194 ? 15.852 7.740 -10.519 1.00 97.56 194 LEU A C 1
ATOM 1621 O O . LEU A 1 194 ? 16.664 7.246 -11.305 1.00 97.56 194 LEU A O 1
ATOM 1625 N N . ARG A 1 195 ? 16.239 8.373 -9.408 1.00 97.56 195 ARG A N 1
ATOM 1626 C CA . ARG A 1 195 ? 17.643 8.536 -9.013 1.00 97.56 195 ARG A CA 1
ATOM 1627 C C . ARG A 1 195 ? 18.317 7.199 -8.723 1.00 97.56 195 ARG A C 1
ATOM 1629 O O . ARG A 1 195 ? 19.413 6.956 -9.223 1.00 97.56 195 ARG A O 1
ATOM 1636 N N . GLU A 1 196 ? 17.668 6.331 -7.953 1.00 96.94 196 GLU A N 1
ATOM 1637 C CA . GLU A 1 196 ? 18.173 4.989 -7.648 1.00 96.94 196 GLU A CA 1
ATOM 1638 C C . GLU A 1 196 ? 18.343 4.151 -8.916 1.00 96.94 196 GLU A C 1
ATOM 1640 O O . GLU A 1 196 ? 19.372 3.500 -9.099 1.00 96.94 196 GLU A O 1
ATOM 1645 N N . THR A 1 197 ? 17.363 4.206 -9.819 1.00 95.94 197 THR A N 1
ATOM 1646 C CA . THR A 1 197 ? 17.400 3.454 -11.079 1.00 95.94 197 THR A CA 1
ATOM 1647 C C . THR A 1 197 ? 18.533 3.939 -11.977 1.00 95.94 197 THR A C 1
ATOM 1649 O O . THR A 1 197 ? 19.313 3.129 -12.473 1.00 95.94 197 THR A O 1
ATOM 1652 N N . ARG A 1 198 ? 18.721 5.257 -12.109 1.00 96.19 198 ARG A N 1
ATOM 1653 C CA . ARG A 1 198 ? 19.868 5.832 -12.833 1.00 96.19 198 ARG A CA 1
ATOM 1654 C C . ARG A 1 198 ? 21.204 5.433 -12.232 1.00 96.19 198 ARG A C 1
ATOM 1656 O O . ARG A 1 198 ? 22.129 5.110 -12.972 1.00 96.19 198 ARG A O 1
ATOM 1663 N N . LEU A 1 199 ? 21.320 5.452 -10.905 1.00 96.62 199 LEU A N 1
ATOM 1664 C CA . LEU A 1 199 ? 22.543 5.025 -10.233 1.00 96.62 199 LEU A CA 1
ATOM 1665 C C . LEU A 1 199 ? 22.831 3.550 -10.528 1.00 96.62 199 LEU A C 1
ATOM 1667 O O . LEU A 1 199 ? 23.958 3.207 -10.875 1.00 96.62 199 LEU A O 1
ATOM 1671 N N . LYS A 1 200 ? 21.808 2.694 -10.470 1.00 95.06 200 LYS A N 1
ATOM 1672 C CA . LYS A 1 200 ? 21.911 1.272 -10.810 1.00 95.06 200 LYS A CA 1
ATOM 1673 C C . LYS A 1 200 ? 22.357 1.061 -12.261 1.00 95.06 200 LYS A C 1
ATOM 1675 O O . LYS A 1 200 ? 23.266 0.267 -12.493 1.00 95.06 200 LYS A O 1
ATOM 1680 N N . ILE A 1 201 ? 21.781 1.798 -13.216 1.00 95.12 201 ILE A N 1
ATOM 1681 C CA . ILE A 1 201 ? 22.191 1.778 -14.632 1.00 95.12 201 ILE A CA 1
ATOM 1682 C C . ILE A 1 201 ? 23.649 2.219 -14.768 1.00 95.12 201 ILE A C 1
ATOM 1684 O O . ILE A 1 201 ? 24.443 1.508 -15.372 1.00 95.12 201 ILE A O 1
ATOM 1688 N N . LYS A 1 202 ? 24.038 3.341 -14.151 1.00 95.62 202 LYS A N 1
ATOM 1689 C CA . LYS A 1 202 ? 25.412 3.862 -14.206 1.00 95.62 202 LYS A CA 1
ATOM 1690 C C . LYS A 1 202 ? 26.431 2.855 -13.672 1.00 95.62 202 LYS A C 1
ATOM 1692 O O . LYS A 1 202 ? 27.457 2.631 -14.307 1.00 95.62 202 LYS A O 1
ATOM 1697 N N . LEU A 1 203 ? 26.149 2.247 -12.519 1.00 94.44 203 LEU A N 1
ATOM 1698 C CA . LEU A 1 203 ? 27.013 1.226 -11.925 1.00 94.44 203 LEU A CA 1
ATOM 1699 C C . LEU A 1 203 ? 27.123 -0.002 -12.833 1.00 94.44 203 LEU A C 1
ATOM 1701 O O . LEU A 1 203 ? 28.216 -0.533 -13.011 1.00 94.44 203 LEU A O 1
ATOM 1705 N N . LYS A 1 204 ? 26.013 -0.420 -13.451 1.00 94.25 204 LYS A N 1
ATOM 1706 C CA . LYS A 1 204 ? 26.021 -1.552 -14.377 1.00 94.25 204 LYS A CA 1
ATOM 1707 C C . LYS A 1 204 ? 26.762 -1.235 -15.677 1.00 94.25 204 LYS A C 1
ATOM 1709 O O . LYS A 1 204 ? 27.519 -2.075 -16.140 1.00 94.25 204 LYS A O 1
ATOM 1714 N N . ASN A 1 205 ? 26.626 -0.025 -16.219 1.00 94.25 205 ASN A N 1
ATOM 1715 C CA . ASN A 1 205 ? 27.399 0.421 -17.380 1.00 94.25 205 ASN A CA 1
ATOM 1716 C C . ASN A 1 205 ? 28.906 0.346 -17.096 1.00 94.25 205 ASN A C 1
ATOM 1718 O O . ASN A 1 205 ? 29.642 -0.212 -17.901 1.00 94.25 205 ASN A O 1
ATOM 1722 N N . ALA A 1 206 ? 29.350 0.822 -15.927 1.00 92.44 206 ALA A N 1
ATOM 1723 C CA . ALA A 1 206 ? 30.756 0.747 -15.528 1.00 92.44 206 ALA A CA 1
ATOM 1724 C C . ALA A 1 206 ? 31.260 -0.704 -15.393 1.00 92.44 206 ALA A C 1
ATOM 1726 O O . ALA A 1 206 ? 32.371 -1.009 -15.821 1.00 92.44 206 ALA A O 1
ATOM 1727 N N . GLU A 1 207 ? 30.437 -1.609 -14.847 1.00 91.56 207 GLU A N 1
ATOM 1728 C CA . GLU A 1 207 ? 30.739 -3.048 -14.812 1.00 91.56 207 GLU A CA 1
ATOM 1729 C C . GLU A 1 207 ? 30.910 -3.610 -16.230 1.00 91.56 207 GLU A C 1
ATOM 1731 O O . GLU A 1 207 ? 31.894 -4.291 -16.500 1.00 91.56 207 GLU A O 1
ATOM 1736 N N . VAL A 1 208 ? 29.992 -3.289 -17.148 1.00 91.06 208 VAL A N 1
ATOM 1737 C CA . VAL A 1 208 ? 30.013 -3.783 -18.536 1.00 91.06 208 VAL A CA 1
ATOM 1738 C C . VAL A 1 208 ? 31.185 -3.226 -19.339 1.00 91.06 208 VAL A C 1
ATOM 1740 O O . VAL A 1 208 ? 31.765 -3.934 -20.166 1.00 91.06 208 VAL A O 1
ATOM 1743 N N . ASP A 1 209 ? 31.567 -1.975 -19.109 1.00 89.19 209 ASP A N 1
ATOM 1744 C CA . ASP A 1 209 ? 32.700 -1.359 -19.796 1.00 89.19 209 ASP A CA 1
ATOM 1745 C C . ASP A 1 209 ? 34.011 -2.093 -19.450 1.00 89.19 209 ASP A C 1
ATOM 1747 O O . ASP A 1 209 ? 34.816 -2.344 -20.348 1.00 89.19 209 ASP A O 1
ATOM 1751 N N . GLY A 1 210 ? 34.160 -2.578 -18.209 1.00 85.06 210 GLY A N 1
ATOM 1752 C CA . GLY A 1 210 ? 35.307 -3.380 -17.757 1.00 85.06 210 GLY A CA 1
ATOM 1753 C C . GLY A 1 210 ? 35.349 -4.831 -18.260 1.00 85.06 210 GLY A C 1
ATOM 1754 O O . GLY A 1 210 ? 36.346 -5.523 -18.062 1.00 85.06 210 GLY A O 1
ATOM 1755 N N . ILE A 1 211 ? 34.293 -5.313 -18.916 1.00 82.94 211 ILE A N 1
ATOM 1756 C CA . ILE A 1 211 ? 34.231 -6.683 -19.432 1.00 82.94 211 ILE A CA 1
ATOM 1757 C C . ILE A 1 211 ? 35.069 -6.822 -20.709 1.00 82.94 211 ILE A C 1
ATOM 1759 O O . ILE A 1 211 ? 34.830 -6.123 -21.696 1.00 82.94 211 ILE A O 1
ATOM 1763 N N . LEU A 1 212 ? 35.990 -7.787 -20.740 1.00 74.50 212 LEU A N 1
ATOM 1764 C CA . LEU A 1 212 ? 36.646 -8.233 -21.970 1.00 74.50 212 LEU A CA 1
ATOM 1765 C C . LEU A 1 212 ? 35.808 -9.345 -22.609 1.00 74.50 212 LEU A C 1
ATOM 1767 O O . LEU A 1 212 ? 35.537 -10.372 -21.987 1.00 74.50 212 LEU A O 1
ATOM 1771 N N . VAL A 1 213 ? 35.369 -9.136 -23.850 1.00 63.03 213 VAL A N 1
ATOM 1772 C CA . VAL A 1 213 ? 34.712 -10.186 -24.638 1.00 63.03 213 VAL A CA 1
ATOM 1773 C C . VAL A 1 213 ? 35.803 -10.895 -25.425 1.00 63.03 213 VAL A C 1
ATOM 1775 O O . VAL A 1 213 ? 36.094 -10.496 -26.547 1.00 63.03 213 VAL A O 1
ATOM 1778 N N . ASP A 1 214 ? 36.435 -11.899 -24.815 1.00 57.84 214 ASP A N 1
ATOM 1779 C CA . ASP A 1 214 ? 37.454 -12.711 -25.485 1.00 57.84 214 ASP A CA 1
ATOM 1780 C C . ASP A 1 214 ? 36.978 -14.158 -25.716 1.00 57.84 214 ASP A C 1
ATOM 1782 O O . ASP A 1 214 ? 36.223 -14.733 -24.927 1.00 57.84 214 ASP A O 1
ATOM 1786 N N . GLY A 1 215 ? 37.358 -14.704 -26.871 1.00 55.78 215 GLY A N 1
ATOM 1787 C CA . GLY A 1 215 ? 36.558 -15.579 -27.747 1.00 55.78 215 GLY A CA 1
ATOM 1788 C C . GLY A 1 215 ? 36.221 -17.011 -27.308 1.00 55.78 215 GLY A C 1
ATOM 1789 O O . GLY A 1 215 ? 35.986 -17.850 -28.177 1.00 55.78 215 GLY A O 1
ATOM 1790 N N . LYS A 1 216 ? 36.200 -17.341 -26.011 1.00 60.06 216 LYS A N 1
ATOM 1791 C CA . LYS A 1 216 ? 35.858 -18.705 -25.547 1.00 60.06 216 LYS A CA 1
ATOM 1792 C C . LYS A 1 216 ? 34.529 -18.812 -24.802 1.00 60.06 216 LYS A C 1
ATOM 1794 O O . LYS A 1 216 ? 33.827 -19.802 -24.993 1.00 60.06 216 LYS A O 1
ATOM 1799 N N . ASP A 1 217 ? 34.143 -17.775 -24.063 1.00 71.69 217 ASP A N 1
ATOM 1800 C CA . ASP A 1 217 ? 32.972 -17.824 -23.174 1.00 71.69 217 ASP A CA 1
ATOM 1801 C C . ASP A 1 217 ? 31.787 -16.970 -23.659 1.00 71.69 217 ASP A C 1
ATOM 1803 O O . ASP A 1 217 ? 30.768 -16.879 -22.983 1.00 71.69 217 ASP A O 1
ATOM 1807 N N . ALA A 1 218 ? 31.880 -16.364 -24.848 1.00 83.56 218 ALA A N 1
ATOM 1808 C CA . ALA A 1 218 ? 30.820 -15.539 -25.428 1.00 83.56 218 ALA A CA 1
ATOM 1809 C C . ALA A 1 218 ? 30.235 -16.144 -26.712 1.00 83.56 218 ALA A C 1
ATOM 1811 O O . ALA A 1 218 ? 30.904 -16.842 -27.476 1.00 83.56 218 ALA A O 1
ATOM 1812 N N . VAL A 1 219 ? 28.964 -15.853 -26.988 1.00 84.44 219 VAL A N 1
ATOM 1813 C CA . VAL A 1 219 ? 28.340 -16.187 -28.273 1.00 84.44 219 VAL A CA 1
ATOM 1814 C C . VAL A 1 219 ? 28.669 -15.114 -29.317 1.00 84.44 219 VAL A C 1
ATOM 1816 O O . VAL A 1 219 ? 28.502 -13.921 -29.076 1.00 84.44 219 VAL A O 1
ATOM 1819 N N . HIS A 1 220 ? 29.087 -15.534 -30.511 1.00 86.12 220 HIS A N 1
ATOM 1820 C CA . HIS A 1 220 ? 29.366 -14.642 -31.648 1.00 86.12 220 HIS A CA 1
ATOM 1821 C C . HIS A 1 220 ? 28.156 -14.491 -32.580 1.00 86.12 220 HIS A C 1
ATOM 1823 O O . HIS A 1 220 ? 28.290 -14.411 -33.797 1.00 86.12 220 HIS A O 1
ATOM 1829 N N . TRP A 1 221 ? 26.952 -14.514 -32.012 1.00 87.44 221 TRP A N 1
ATOM 1830 C CA . TRP A 1 221 ? 25.721 -14.413 -32.786 1.00 87.44 221 TRP A CA 1
ATOM 1831 C C . TRP A 1 221 ? 25.514 -12.998 -33.350 1.00 87.44 221 TRP A C 1
ATOM 1833 O O . TRP A 1 221 ? 25.971 -12.018 -32.737 1.00 87.44 221 TRP A O 1
ATOM 1843 N N . PRO A 1 222 ? 24.801 -12.879 -34.485 1.00 89.75 222 PRO A N 1
ATOM 1844 C CA . PRO A 1 222 ? 24.333 -11.597 -34.995 1.00 89.75 222 PRO A CA 1
ATOM 1845 C C . PRO A 1 222 ? 23.525 -10.855 -33.943 1.00 89.75 222 PRO A C 1
ATOM 1847 O O . PRO A 1 222 ? 22.872 -11.465 -33.096 1.00 89.75 222 PRO A O 1
ATOM 1850 N N . GLU A 1 223 ? 23.567 -9.532 -34.017 1.00 92.75 223 GLU A N 1
ATOM 1851 C CA . GLU A 1 223 ? 22.913 -8.679 -33.034 1.00 92.75 223 GLU A CA 1
ATOM 1852 C C . GLU A 1 223 ? 21.403 -8.928 -32.961 1.00 92.75 223 GLU A C 1
ATOM 1854 O O . GLU A 1 223 ? 20.882 -9.098 -31.864 1.00 92.75 223 GLU A O 1
ATOM 1859 N N . ASP A 1 224 ? 20.725 -9.058 -34.101 1.00 92.00 224 ASP A N 1
ATOM 1860 C CA .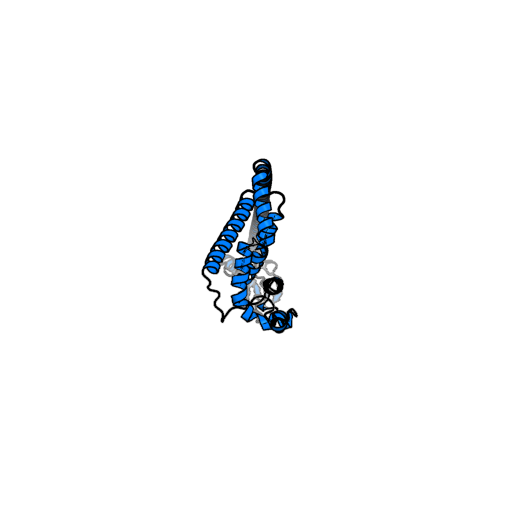 ASP A 1 224 ? 19.273 -9.272 -34.149 1.00 92.00 224 ASP A CA 1
ATOM 1861 C C . ASP A 1 224 ? 18.853 -10.561 -33.429 1.00 92.00 224 ASP A C 1
ATOM 1863 O O . ASP A 1 224 ? 17.883 -10.566 -32.672 1.00 92.00 224 ASP A O 1
ATOM 1867 N N . LEU A 1 225 ? 19.646 -11.630 -33.568 1.00 89.81 225 LEU A N 1
ATOM 1868 C CA . LEU A 1 225 ? 19.415 -12.887 -32.857 1.00 89.81 225 LEU A CA 1
ATOM 1869 C C . LEU A 1 225 ? 19.651 -12.733 -31.348 1.00 89.81 225 LEU A C 1
ATOM 1871 O O . LEU A 1 225 ? 18.912 -13.294 -30.541 1.00 89.81 225 LEU A O 1
ATOM 1875 N N . VAL A 1 226 ? 20.668 -11.964 -30.943 1.00 93.12 226 VAL A N 1
ATOM 1876 C CA . VAL A 1 226 ? 20.910 -11.648 -29.524 1.00 93.12 226 VAL A CA 1
ATOM 1877 C C . VAL A 1 226 ? 19.731 -10.862 -28.945 1.00 93.12 226 VAL A C 1
ATOM 1879 O O . VAL A 1 226 ? 19.271 -11.195 -27.853 1.00 93.12 226 VAL A O 1
ATOM 1882 N N . VAL A 1 227 ? 19.216 -9.868 -29.674 1.00 94.00 227 VAL A N 1
ATOM 1883 C CA . VAL A 1 227 ? 18.042 -9.074 -29.277 1.00 94.00 227 VAL A CA 1
ATOM 1884 C C . VAL A 1 227 ? 16.811 -9.961 -29.103 1.00 94.00 227 VAL A C 1
ATOM 1886 O O . VAL A 1 227 ? 16.146 -9.879 -28.067 1.00 94.00 227 VAL A O 1
ATOM 1889 N N . GLU A 1 228 ? 16.531 -10.834 -30.071 1.00 91.62 228 GLU A N 1
ATOM 1890 C CA . GLU A 1 228 ? 15.411 -11.777 -30.013 1.00 91.62 228 GLU A CA 1
ATOM 1891 C C . GLU A 1 228 ? 15.521 -12.697 -28.789 1.00 91.62 228 GLU A C 1
ATOM 1893 O O . GLU A 1 228 ? 14.570 -12.829 -28.017 1.00 91.62 228 GLU A O 1
ATOM 1898 N N . CYS A 1 229 ? 16.710 -13.259 -28.543 1.00 92.44 229 CYS A N 1
ATOM 1899 C CA . CYS A 1 229 ? 16.959 -14.125 -27.392 1.00 92.44 229 CYS A CA 1
ATOM 1900 C C . CYS A 1 229 ? 16.767 -13.395 -26.057 1.00 92.44 229 CYS A C 1
ATOM 1902 O O . CYS A 1 229 ? 16.103 -13.917 -25.163 1.00 92.44 229 CYS A O 1
ATOM 1904 N N . VAL A 1 230 ? 17.341 -12.196 -25.904 1.00 93.56 230 VAL A N 1
ATOM 1905 C CA . VAL A 1 230 ? 17.213 -11.401 -24.670 1.00 93.56 230 VAL A CA 1
ATOM 1906 C C . VAL A 1 230 ? 15.754 -11.029 -24.416 1.00 93.56 230 VAL A C 1
ATOM 1908 O O . VAL A 1 230 ? 15.289 -11.130 -23.281 1.00 93.56 230 VAL A O 1
ATOM 1911 N N . THR A 1 231 ? 15.020 -10.652 -25.464 1.00 91.19 231 THR A N 1
ATOM 1912 C CA . THR A 1 231 ? 13.591 -10.320 -25.383 1.00 91.19 231 THR A CA 1
ATOM 1913 C C . THR A 1 231 ? 12.769 -11.530 -24.952 1.00 91.19 231 THR A C 1
ATOM 1915 O O . THR A 1 231 ? 12.030 -11.452 -23.974 1.00 91.19 231 THR A O 1
ATOM 1918 N N . ALA A 1 232 ? 12.945 -12.673 -25.620 1.00 89.06 232 ALA A N 1
ATOM 1919 C CA . ALA A 1 232 ? 12.216 -13.902 -25.315 1.00 89.06 232 ALA A CA 1
ATOM 1920 C C . ALA A 1 232 ? 12.456 -14.386 -23.877 1.00 89.06 232 ALA A C 1
ATOM 1922 O O . ALA A 1 232 ? 11.513 -14.784 -23.192 1.00 89.06 232 ALA A O 1
ATOM 1923 N N . LEU A 1 233 ? 13.707 -14.328 -23.408 1.00 90.31 233 LEU A N 1
ATOM 1924 C CA . LEU A 1 233 ? 14.060 -14.727 -22.046 1.00 90.31 233 LEU A CA 1
ATOM 1925 C C . LEU A 1 233 ? 13.504 -13.753 -21.007 1.00 90.31 233 LEU A C 1
ATOM 1927 O O . LEU A 1 233 ? 12.984 -14.207 -19.995 1.00 90.31 233 LEU A O 1
ATOM 1931 N N . THR A 1 234 ? 13.551 -12.447 -21.276 1.00 90.00 234 THR A N 1
ATOM 1932 C CA . THR A 1 234 ? 13.063 -11.418 -20.346 1.00 90.00 234 THR A CA 1
ATOM 1933 C C . THR A 1 234 ? 11.549 -11.447 -20.196 1.00 90.00 234 THR A C 1
ATOM 1935 O O . THR A 1 234 ? 11.057 -11.464 -19.075 1.00 90.00 234 THR A O 1
ATOM 1938 N N . LEU A 1 235 ? 10.802 -11.542 -21.299 1.00 86.06 235 LEU A N 1
ATOM 1939 C CA . LEU A 1 235 ? 9.336 -11.622 -21.254 1.00 86.06 235 LEU A CA 1
ATOM 1940 C C . LEU A 1 235 ? 8.834 -12.921 -20.607 1.00 86.06 235 LEU A C 1
ATOM 1942 O O . LEU A 1 235 ? 7.724 -12.979 -20.086 1.00 86.06 235 LEU A O 1
ATOM 1946 N N . ALA A 1 236 ? 9.643 -13.980 -20.618 1.00 84.19 236 ALA A N 1
ATOM 1947 C CA . ALA A 1 236 ? 9.320 -15.204 -19.898 1.00 84.19 236 ALA A CA 1
ATOM 1948 C C . ALA A 1 236 ? 9.632 -15.125 -18.387 1.00 84.19 236 ALA A C 1
ATOM 1950 O O . ALA A 1 236 ? 9.121 -15.957 -17.627 1.00 84.19 236 ALA A O 1
ATOM 1951 N N . ASP A 1 237 ? 10.437 -14.142 -17.962 1.00 79.38 237 ASP A N 1
ATOM 1952 C CA . ASP A 1 237 ? 11.024 -14.012 -16.622 1.00 79.38 237 ASP A CA 1
ATOM 1953 C C . ASP A 1 237 ? 10.152 -13.268 -15.601 1.00 79.38 237 ASP A C 1
ATOM 1955 O O . ASP A 1 237 ? 10.674 -12.918 -14.555 1.00 79.38 237 ASP A O 1
ATOM 1959 N N . GLU A 1 238 ? 8.852 -13.052 -15.854 1.00 59.16 238 GLU A N 1
ATOM 1960 C CA . GLU A 1 238 ? 7.894 -12.330 -14.980 1.00 59.16 238 GLU A CA 1
ATOM 1961 C C . GLU A 1 238 ? 7.746 -12.934 -13.551 1.00 59.16 238 GLU A C 1
ATOM 1963 O O . GLU A 1 238 ? 6.703 -13.444 -13.153 1.00 59.16 238 GLU A O 1
ATOM 1968 N N . ASP A 1 239 ? 8.803 -12.927 -12.747 1.00 58.81 239 ASP A N 1
ATOM 1969 C CA . ASP A 1 239 ? 8.902 -13.300 -11.333 1.00 58.81 239 ASP A CA 1
ATOM 1970 C C . ASP A 1 239 ? 8.781 -14.793 -10.986 1.00 58.81 239 ASP A C 1
ATOM 1972 O O . ASP A 1 239 ? 8.765 -15.171 -9.808 1.00 58.81 239 ASP A O 1
ATOM 1976 N N . ARG A 1 240 ? 8.704 -15.690 -11.980 1.00 52.44 240 ARG A N 1
ATOM 1977 C CA . ARG A 1 240 ? 8.414 -17.118 -11.739 1.00 52.44 240 ARG A CA 1
ATOM 1978 C C . ARG A 1 240 ? 9.319 -18.115 -12.445 1.00 52.44 240 ARG A C 1
ATOM 1980 O O . ARG A 1 240 ? 8.956 -19.287 -12.453 1.00 52.44 240 ARG A O 1
ATOM 1987 N N . ALA A 1 241 ? 10.492 -17.752 -12.965 1.00 57.84 241 ALA A N 1
ATOM 1988 C CA . ALA A 1 241 ? 11.367 -18.723 -13.640 1.00 57.84 241 ALA A CA 1
ATOM 1989 C C . ALA A 1 241 ? 11.669 -19.971 -12.780 1.00 57.84 241 ALA A C 1
ATOM 1991 O O . ALA A 1 241 ? 11.625 -21.098 -13.273 1.00 57.84 241 ALA A O 1
ATOM 1992 N N . GLY A 1 242 ? 11.849 -19.810 -11.462 1.00 56.84 242 GLY A N 1
ATOM 1993 C CA . GLY A 1 242 ? 12.009 -20.936 -10.527 1.00 56.84 242 GLY A CA 1
ATOM 1994 C C . GLY A 1 242 ? 10.787 -21.865 -10.410 1.00 56.84 242 GLY A C 1
ATOM 1995 O O . GLY A 1 242 ? 10.950 -23.046 -10.124 1.00 56.84 242 GLY A O 1
ATOM 1996 N N . ILE A 1 243 ? 9.582 -21.352 -10.671 1.00 58.78 243 ILE A N 1
ATOM 1997 C CA . ILE A 1 243 ? 8.294 -22.068 -10.599 1.00 58.78 243 ILE A CA 1
ATOM 1998 C C . ILE A 1 243 ? 7.870 -22.577 -11.991 1.00 58.78 243 ILE A C 1
ATOM 2000 O O . ILE A 1 243 ? 7.292 -23.652 -12.117 1.00 58.78 243 ILE A O 1
ATOM 2004 N N . ARG A 1 244 ? 8.203 -21.851 -13.064 1.00 57.66 244 ARG A N 1
ATOM 2005 C CA . ARG A 1 244 ? 7.919 -22.179 -14.471 1.00 57.66 244 ARG A CA 1
ATOM 2006 C C . ARG A 1 244 ? 9.002 -23.083 -15.075 1.00 57.66 244 ARG A C 1
ATOM 2008 O O . ARG A 1 244 ? 9.414 -22.884 -16.212 1.00 57.66 244 ARG A O 1
ATOM 2015 N N . ASN A 1 245 ? 9.488 -24.077 -14.327 1.00 63.66 245 ASN A N 1
ATOM 2016 C CA . ASN A 1 245 ? 10.484 -25.053 -14.798 1.00 63.66 245 ASN A CA 1
ATOM 2017 C C . ASN A 1 245 ? 11.767 -24.436 -15.404 1.00 63.66 245 ASN A C 1
ATOM 2019 O O . ASN A 1 245 ? 12.314 -24.981 -16.364 1.00 63.66 245 ASN A O 1
ATOM 2023 N N . LYS A 1 246 ? 12.268 -23.329 -14.838 1.00 67.25 246 LYS A N 1
ATOM 2024 C CA . LYS A 1 246 ? 13.473 -22.604 -15.294 1.00 67.25 246 LYS A CA 1
ATOM 2025 C C . LYS A 1 246 ? 13.338 -21.983 -16.691 1.00 67.25 246 LYS A C 1
ATOM 2027 O O . LYS A 1 246 ? 14.329 -21.858 -17.398 1.00 67.25 246 LYS A O 1
ATOM 2032 N N . ILE A 1 247 ? 12.120 -21.625 -17.100 1.00 75.25 247 ILE A N 1
ATOM 2033 C CA . ILE A 1 247 ? 11.873 -20.813 -18.297 1.00 75.25 247 ILE A CA 1
ATOM 2034 C C . ILE A 1 247 ? 11.953 -19.334 -17.887 1.00 75.25 247 ILE A C 1
ATOM 2036 O O . ILE A 1 247 ? 11.260 -18.926 -16.962 1.00 75.25 247 ILE A O 1
ATOM 2040 N N . GLY A 1 248 ? 12.800 -18.569 -18.563 1.00 84.75 248 GLY A N 1
ATOM 2041 C CA . GLY A 1 248 ? 13.188 -17.189 -18.255 1.00 84.75 248 GLY A CA 1
ATOM 2042 C C . GLY A 1 248 ? 14.691 -17.056 -17.999 1.00 84.75 248 GLY A C 1
ATOM 2043 O O . GLY A 1 248 ? 15.483 -17.877 -18.479 1.00 84.75 248 GLY A O 1
ATOM 2044 N N . TRP A 1 249 ? 15.078 -16.045 -17.226 1.00 88.31 249 TRP A N 1
ATOM 2045 C CA . TRP A 1 249 ? 16.437 -15.925 -16.714 1.00 88.31 249 TRP A CA 1
ATOM 2046 C C . TRP A 1 249 ? 16.607 -16.797 -15.465 1.00 88.31 249 TRP A C 1
ATOM 2048 O O . TRP A 1 249 ? 15.694 -17.027 -14.672 1.00 88.31 249 TRP A O 1
ATOM 2058 N N . GLY A 1 250 ? 17.815 -17.309 -15.247 1.00 83.31 250 GLY A N 1
ATOM 2059 C CA . GLY A 1 250 ? 18.155 -17.924 -13.971 1.00 83.31 250 GLY A CA 1
ATOM 2060 C C . GLY A 1 250 ? 18.176 -16.874 -12.856 1.00 83.31 250 GLY A C 1
ATOM 2061 O O . GLY A 1 250 ? 18.520 -15.717 -13.089 1.00 83.31 250 GLY A O 1
ATOM 2062 N N . LYS A 1 251 ? 17.906 -17.280 -11.605 1.00 82.00 251 LYS A N 1
ATOM 2063 C CA . LYS A 1 251 ? 17.938 -16.379 -10.430 1.00 82.00 251 LYS A CA 1
ATOM 2064 C C . LYS A 1 251 ? 19.243 -15.568 -10.317 1.00 82.00 251 LYS A C 1
ATOM 2066 O O . LYS A 1 251 ? 19.212 -14.440 -9.841 1.00 82.00 251 LYS A O 1
ATOM 2071 N N . GLY A 1 252 ? 20.380 -16.140 -10.724 1.00 83.19 252 GLY A N 1
ATOM 2072 C CA . GLY A 1 252 ? 21.682 -15.458 -10.710 1.00 83.19 252 GLY A CA 1
ATOM 2073 C C . GLY A 1 252 ? 21.864 -14.416 -11.819 1.00 83.19 252 GLY A C 1
ATOM 2074 O O . GLY A 1 252 ? 22.642 -13.482 -11.644 1.00 83.19 252 GLY A O 1
ATOM 2075 N N . ASP A 1 253 ? 21.117 -14.536 -12.919 1.00 87.44 253 ASP A N 1
ATOM 2076 C CA . ASP A 1 253 ? 21.289 -13.714 -14.120 1.00 87.44 253 ASP A CA 1
ATOM 2077 C C . ASP A 1 253 ? 20.118 -12.763 -14.383 1.00 87.44 253 ASP A C 1
ATOM 2079 O O . ASP A 1 253 ? 20.290 -11.839 -15.167 1.00 87.44 253 ASP A O 1
ATOM 2083 N N . THR A 1 254 ? 18.968 -12.920 -13.716 1.00 88.06 254 THR A N 1
ATOM 2084 C CA . THR A 1 254 ? 17.756 -12.090 -13.907 1.00 88.06 254 THR A CA 1
ATOM 2085 C C . THR A 1 254 ? 18.064 -10.587 -13.935 1.00 88.06 254 THR A C 1
ATOM 2087 O O . THR A 1 254 ? 17.749 -9.891 -14.895 1.00 88.06 254 THR A O 1
ATOM 2090 N N . SER A 1 255 ? 18.851 -10.089 -12.975 1.00 89.94 255 SER A N 1
ATOM 2091 C CA . SER A 1 255 ? 19.255 -8.676 -12.921 1.00 89.94 255 SER A CA 1
ATOM 2092 C C . SER A 1 255 ? 20.081 -8.241 -14.142 1.00 89.94 255 SER A C 1
ATOM 2094 O O . SER A 1 255 ? 19.903 -7.135 -14.651 1.00 89.94 255 SER A O 1
ATOM 2096 N N . ARG A 1 256 ? 20.975 -9.107 -14.642 1.00 92.38 256 ARG A N 1
ATOM 2097 C CA . ARG A 1 256 ? 21.774 -8.841 -15.851 1.00 92.38 256 ARG A CA 1
ATOM 2098 C C . ARG A 1 256 ? 20.921 -8.938 -17.114 1.00 92.38 256 ARG A C 1
ATOM 2100 O O . ARG A 1 256 ? 21.065 -8.097 -17.993 1.00 92.38 256 ARG A O 1
ATOM 2107 N N . GLY A 1 257 ? 20.015 -9.910 -17.178 1.00 93.12 257 GLY A N 1
ATOM 2108 C CA . GLY A 1 257 ? 19.059 -10.094 -18.264 1.00 93.12 257 GLY A CA 1
ATOM 2109 C C . GLY A 1 257 ? 18.140 -8.888 -18.443 1.00 93.12 257 GLY A C 1
ATOM 2110 O O . GLY A 1 257 ? 18.086 -8.313 -19.528 1.00 93.12 257 GLY A O 1
ATOM 2111 N N . HIS A 1 258 ? 17.512 -8.428 -17.359 1.00 93.44 258 HIS A N 1
ATOM 2112 C CA . HIS A 1 258 ? 16.668 -7.231 -17.361 1.00 93.44 258 HIS A CA 1
ATOM 2113 C C . HIS A 1 258 ? 17.447 -5.951 -17.694 1.00 93.44 258 HIS A C 1
ATOM 2115 O O . HIS A 1 258 ? 16.925 -5.079 -18.389 1.00 93.44 258 HIS A O 1
ATOM 2121 N N . TYR A 1 259 ? 18.709 -5.844 -17.257 1.00 95.81 259 TYR A N 1
ATOM 2122 C CA . TYR A 1 259 ? 19.587 -4.766 -17.714 1.00 95.81 259 TYR A CA 1
ATOM 2123 C C . TYR A 1 259 ? 19.821 -4.836 -19.226 1.00 95.81 259 TYR A C 1
ATOM 2125 O O . TYR A 1 259 ? 19.648 -3.828 -19.899 1.00 95.81 259 TYR A O 1
ATOM 2133 N N . CYS A 1 260 ? 20.195 -6.001 -19.769 1.00 95.81 260 CYS A N 1
ATOM 2134 C CA . CYS A 1 260 ? 20.423 -6.168 -21.205 1.00 95.81 260 CYS A CA 1
ATOM 2135 C C . CYS A 1 260 ? 19.182 -5.792 -22.011 1.00 95.81 260 CYS A C 1
ATOM 2137 O O . CYS A 1 260 ? 19.305 -5.084 -23.005 1.00 95.81 260 CYS A O 1
ATOM 2139 N N . TYR A 1 261 ? 18.004 -6.226 -21.563 1.00 95.62 261 TYR A N 1
ATOM 2140 C CA . TYR A 1 261 ? 16.742 -5.882 -22.201 1.00 95.62 261 TYR A CA 1
ATOM 2141 C C . TYR A 1 261 ? 16.522 -4.368 -22.234 1.00 95.62 261 TYR A C 1
ATOM 2143 O O . TYR A 1 261 ? 16.321 -3.808 -23.309 1.00 95.62 261 TYR A O 1
ATOM 2151 N N . GLY A 1 262 ? 16.664 -3.687 -21.093 1.00 95.00 262 GLY A N 1
ATOM 2152 C CA . GLY A 1 262 ? 16.495 -2.236 -21.065 1.00 95.00 262 GLY A CA 1
ATOM 2153 C C . GLY A 1 262 ? 17.559 -1.476 -21.856 1.00 95.00 262 GLY A C 1
ATOM 2154 O O . GLY A 1 262 ? 17.240 -0.532 -22.574 1.00 95.00 262 GLY A O 1
ATOM 2155 N N . ALA A 1 263 ? 18.808 -1.937 -21.818 1.00 96.19 263 ALA A N 1
ATOM 2156 C CA . ALA A 1 263 ? 19.911 -1.341 -22.560 1.00 96.19 263 ALA A CA 1
ATOM 2157 C C . ALA A 1 263 ? 19.710 -1.457 -24.081 1.00 96.19 263 ALA A C 1
ATOM 2159 O O . ALA A 1 263 ? 19.975 -0.504 -24.808 1.00 96.19 263 ALA A O 1
ATOM 2160 N N . ILE A 1 264 ? 19.183 -2.589 -24.565 1.00 96.06 264 ILE A N 1
ATOM 2161 C CA . ILE A 1 264 ? 18.853 -2.809 -25.984 1.00 96.06 264 ILE A CA 1
ATOM 2162 C C . ILE A 1 264 ? 17.768 -1.843 -26.478 1.00 96.06 264 ILE A C 1
ATOM 2164 O O . ILE A 1 264 ? 17.828 -1.406 -27.626 1.00 96.06 264 ILE A O 1
ATOM 2168 N N . LEU A 1 265 ? 16.805 -1.498 -25.619 1.00 94.25 265 LEU A N 1
ATOM 2169 C CA . LEU A 1 265 ? 15.748 -0.522 -25.910 1.00 94.25 265 LEU A CA 1
ATOM 2170 C C . LEU A 1 265 ? 16.204 0.942 -25.737 1.00 94.25 265 LEU A C 1
ATOM 2172 O O . LEU A 1 265 ? 15.419 1.861 -25.987 1.00 94.25 265 LEU A O 1
ATOM 2176 N N . GLY A 1 266 ? 17.425 1.157 -25.244 1.00 93.00 266 GLY A N 1
ATOM 2177 C CA . GLY A 1 266 ? 17.991 2.463 -24.929 1.00 93.00 266 GLY A CA 1
ATOM 2178 C C . GLY A 1 266 ? 18.674 3.151 -26.112 1.00 93.00 266 GLY A C 1
ATOM 2179 O O . GLY A 1 266 ? 18.330 2.969 -27.279 1.00 93.00 266 GLY A O 1
ATOM 2180 N N . THR A 1 267 ? 19.656 3.991 -25.795 1.00 94.31 267 THR A N 1
ATOM 2181 C CA . THR A 1 267 ? 20.524 4.668 -26.772 1.00 94.31 267 THR A CA 1
ATOM 2182 C C . THR A 1 267 ? 21.428 3.679 -27.518 1.00 94.31 267 THR A C 1
ATOM 2184 O O . THR A 1 267 ? 21.624 2.547 -27.085 1.00 94.31 267 THR A O 1
ATOM 2187 N N . ALA A 1 268 ? 22.050 4.107 -28.623 1.00 95.62 268 ALA A N 1
ATOM 2188 C CA . ALA A 1 268 ? 22.983 3.261 -29.378 1.00 95.62 268 ALA A CA 1
ATOM 2189 C C . ALA A 1 268 ? 24.160 2.750 -28.521 1.00 95.62 268 ALA A C 1
ATOM 2191 O O . ALA A 1 268 ? 24.567 1.595 -28.644 1.00 95.62 268 ALA A O 1
ATOM 2192 N N . GLU A 1 269 ? 24.675 3.585 -27.614 1.00 94.62 269 GLU A N 1
ATOM 2193 C CA . GLU A 1 269 ? 25.740 3.191 -26.689 1.00 94.62 269 GLU A CA 1
ATOM 2194 C C . GLU A 1 269 ? 25.263 2.172 -25.648 1.00 94.62 269 GLU A C 1
ATOM 2196 O O . GLU A 1 269 ? 25.971 1.214 -25.334 1.00 94.62 269 GLU A O 1
ATOM 2201 N N . GLU A 1 270 ? 24.064 2.363 -25.094 1.00 94.81 270 GLU A N 1
ATOM 2202 C CA . GLU A 1 270 ? 23.459 1.401 -24.169 1.00 94.81 270 GLU A CA 1
ATOM 2203 C C . GLU A 1 270 ? 23.174 0.080 -24.880 1.00 94.81 270 GLU A C 1
ATOM 2205 O O . GLU A 1 270 ? 23.524 -0.972 -24.350 1.00 94.81 270 GLU A O 1
ATOM 2210 N N . ARG A 1 271 ? 22.659 0.119 -26.113 1.00 96.06 271 ARG A N 1
ATOM 2211 C CA . ARG A 1 271 ? 22.426 -1.076 -26.928 1.00 96.06 271 ARG A CA 1
ATOM 2212 C C . ARG A 1 271 ? 23.719 -1.855 -27.128 1.00 96.06 271 ARG A C 1
ATOM 2214 O O . ARG A 1 271 ? 23.747 -3.052 -26.848 1.00 96.06 271 ARG A O 1
ATOM 2221 N N . ALA A 1 272 ? 24.813 -1.186 -27.493 1.00 94.62 272 ALA A N 1
ATOM 2222 C CA . ALA A 1 272 ? 26.119 -1.827 -27.631 1.00 94.62 272 ALA A CA 1
ATOM 2223 C C . ALA A 1 272 ? 26.575 -2.521 -26.330 1.00 94.62 272 ALA A C 1
ATOM 2225 O O . ALA A 1 272 ? 27.031 -3.667 -26.371 1.00 94.62 272 ALA A O 1
ATOM 2226 N N . ARG A 1 273 ? 26.396 -1.878 -25.166 1.00 94.62 273 ARG A N 1
ATOM 2227 C CA . ARG A 1 273 ? 26.681 -2.482 -23.848 1.00 94.62 273 ARG A CA 1
ATOM 2228 C C . ARG A 1 273 ? 25.771 -3.672 -23.545 1.00 94.62 273 ARG A C 1
ATOM 2230 O O . ARG A 1 273 ? 26.253 -4.715 -23.104 1.00 94.62 273 ARG A O 1
ATOM 2237 N N . GLY A 1 274 ? 24.475 -3.540 -23.816 1.00 95.44 274 GLY A N 1
ATOM 2238 C CA . GLY A 1 274 ? 23.481 -4.593 -23.633 1.00 95.44 274 GLY A CA 1
ATOM 2239 C C . GLY A 1 274 ? 23.837 -5.847 -24.424 1.00 95.44 274 GLY A C 1
ATOM 2240 O O . GLY A 1 274 ? 23.861 -6.938 -23.859 1.00 95.44 274 GLY A O 1
ATOM 2241 N N . ILE A 1 275 ? 24.212 -5.687 -25.694 1.00 95.00 275 ILE A N 1
ATOM 2242 C CA . ILE A 1 275 ? 24.642 -6.782 -26.574 1.00 95.00 275 ILE A CA 1
ATOM 2243 C C . ILE A 1 275 ? 25.971 -7.380 -26.127 1.00 95.00 275 ILE A C 1
ATOM 2245 O O . ILE A 1 275 ? 26.108 -8.604 -26.085 1.00 95.00 275 ILE A O 1
ATOM 2249 N N . LYS A 1 276 ? 26.943 -6.536 -25.760 1.00 92.81 276 LYS A N 1
ATOM 2250 C CA . LYS A 1 276 ? 28.238 -6.971 -25.225 1.00 92.81 276 LYS A CA 1
ATOM 2251 C C . LYS A 1 276 ? 28.047 -7.893 -24.020 1.00 92.81 276 LYS A C 1
ATOM 2253 O O . LYS A 1 276 ? 28.595 -8.993 -24.009 1.00 92.81 276 LYS A O 1
ATOM 2258 N N . LEU A 1 277 ? 27.240 -7.468 -23.045 1.00 93.44 277 LEU A N 1
ATOM 2259 C CA . LEU A 1 277 ? 26.957 -8.258 -21.849 1.00 93.44 277 LEU A CA 1
ATOM 2260 C C . LEU A 1 277 ? 26.138 -9.509 -22.198 1.00 93.44 277 LEU A C 1
ATOM 2262 O O . LEU A 1 277 ? 26.530 -10.605 -21.808 1.00 93.44 277 LEU A O 1
ATOM 2266 N N . ALA A 1 278 ? 25.057 -9.377 -22.978 1.00 93.75 278 ALA A N 1
ATOM 2267 C CA . ALA A 1 278 ? 24.181 -10.490 -23.367 1.00 93.75 278 ALA A CA 1
ATOM 2268 C C . ALA A 1 278 ? 24.962 -11.649 -23.989 1.00 93.75 278 ALA A C 1
ATOM 2270 O O . ALA A 1 278 ? 24.746 -12.816 -23.650 1.00 93.75 278 ALA A O 1
ATOM 2271 N N . ARG A 1 279 ? 25.930 -11.335 -24.856 1.00 92.19 279 ARG A N 1
ATOM 2272 C CA . ARG A 1 279 ? 26.746 -12.350 -25.520 1.00 92.19 279 ARG A CA 1
ATOM 2273 C C . ARG A 1 279 ? 27.508 -13.252 -24.551 1.00 92.19 279 ARG A C 1
ATOM 2275 O O . ARG A 1 279 ? 27.714 -14.418 -24.878 1.00 92.19 279 ARG A O 1
ATOM 2282 N N . GLN A 1 280 ? 27.896 -12.756 -23.379 1.00 89.25 280 GLN A N 1
ATOM 2283 C CA . GLN A 1 280 ? 28.652 -13.551 -22.413 1.00 89.25 280 GLN A CA 1
ATOM 2284 C C . GLN A 1 280 ? 27.827 -14.643 -21.745 1.00 89.25 280 GLN A C 1
ATOM 2286 O O . GLN A 1 280 ? 28.344 -15.720 -21.488 1.00 89.25 280 GLN A O 1
ATOM 2291 N N . PHE A 1 281 ? 26.551 -14.396 -21.456 1.00 86.94 281 PHE A N 1
ATOM 2292 C CA . PHE A 1 281 ? 25.773 -15.339 -20.650 1.00 86.94 281 PHE A CA 1
ATOM 2293 C C . PHE A 1 281 ? 24.689 -16.073 -21.440 1.00 86.94 281 PHE A C 1
ATOM 2295 O O . PHE A 1 281 ? 24.263 -17.143 -21.010 1.00 86.94 281 PHE A O 1
ATOM 2302 N N . LEU A 1 282 ? 24.322 -15.620 -22.650 1.00 90.12 282 LEU A N 1
ATOM 2303 C CA . LEU A 1 282 ? 23.419 -16.367 -23.545 1.00 90.12 282 LEU A CA 1
ATOM 2304 C C . LEU A 1 282 ? 23.929 -17.778 -23.892 1.00 90.12 282 LEU A C 1
ATOM 2306 O O . LEU A 1 282 ? 23.130 -18.657 -24.224 1.00 90.12 282 LEU A O 1
ATOM 2310 N N . VAL A 1 283 ? 25.236 -18.038 -23.761 1.00 85.56 283 VAL A N 1
ATOM 2311 C CA . VAL A 1 283 ? 25.818 -19.382 -23.915 1.00 85.56 283 VAL A CA 1
ATOM 2312 C C . VAL A 1 283 ? 25.158 -20.409 -22.984 1.00 85.56 283 VAL A C 1
ATOM 2314 O O . VAL A 1 283 ? 24.939 -21.550 -23.394 1.00 85.56 283 VAL A O 1
ATOM 2317 N N . HIS A 1 284 ? 24.745 -19.991 -21.784 1.00 87.38 284 HIS A N 1
ATOM 2318 C CA . HIS A 1 284 ? 24.107 -20.849 -20.784 1.00 87.38 284 HIS A CA 1
ATOM 2319 C C . HIS A 1 284 ? 22.625 -21.138 -21.083 1.00 87.38 284 HIS A C 1
ATOM 2321 O O . HIS A 1 284 ? 22.081 -22.121 -20.584 1.00 87.38 284 HIS A O 1
ATOM 2327 N N . TYR A 1 285 ? 21.984 -20.339 -21.944 1.00 88.62 285 TYR A N 1
ATOM 2328 C CA . TYR A 1 285 ? 20.542 -20.411 -22.230 1.00 88.62 285 TYR A CA 1
ATOM 2329 C C . TYR A 1 285 ? 20.210 -21.068 -23.579 1.00 88.62 285 TYR A C 1
ATOM 2331 O O . TYR A 1 285 ? 19.039 -21.230 -23.918 1.00 88.62 285 TYR A O 1
ATOM 2339 N N . ARG A 1 286 ? 21.218 -21.522 -24.340 1.00 84.81 286 ARG A N 1
ATOM 2340 C CA . ARG A 1 286 ? 21.061 -22.123 -25.685 1.00 84.81 286 ARG A CA 1
ATOM 2341 C C . ARG A 1 286 ? 19.977 -23.197 -25.767 1.00 84.81 286 ARG A C 1
ATOM 2343 O O . ARG A 1 286 ? 19.128 -23.160 -26.653 1.00 84.81 286 ARG A O 1
ATOM 2350 N N . ARG A 1 287 ? 19.990 -24.154 -24.834 1.00 81.94 287 ARG A N 1
ATOM 2351 C CA . ARG A 1 287 ? 19.022 -25.263 -24.819 1.00 81.94 287 ARG A CA 1
ATOM 2352 C C . ARG A 1 287 ? 17.594 -24.762 -24.614 1.00 81.94 287 ARG A C 1
ATOM 2354 O O . ARG A 1 287 ? 16.672 -25.286 -25.227 1.00 81.94 287 ARG A O 1
ATOM 2361 N N . GLN A 1 288 ? 17.415 -23.771 -23.748 1.00 85.00 288 GLN A N 1
ATOM 2362 C CA . GLN A 1 288 ? 16.109 -23.199 -23.456 1.00 85.00 288 GLN A CA 1
ATOM 2363 C C . GLN A 1 288 ? 15.579 -22.398 -24.646 1.00 85.00 288 GLN A C 1
ATOM 2365 O O . GLN A 1 288 ? 14.433 -22.592 -25.032 1.00 85.00 288 GLN A O 1
ATOM 2370 N N . LEU A 1 289 ? 16.420 -21.565 -25.261 1.00 84.44 289 LEU A N 1
ATOM 2371 C CA . LEU A 1 289 ? 16.073 -20.793 -26.457 1.00 84.44 289 LEU A CA 1
ATOM 2372 C C . LEU A 1 289 ? 15.577 -21.701 -27.591 1.00 84.44 289 LEU A C 1
ATOM 2374 O O . LEU A 1 289 ? 14.512 -21.456 -28.154 1.00 84.44 289 LEU A O 1
ATOM 2378 N N . TRP A 1 290 ? 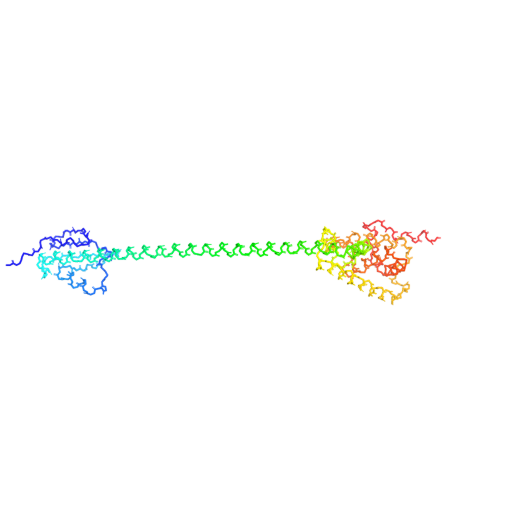16.274 -22.812 -27.839 1.00 82.25 290 TRP A N 1
ATOM 2379 C CA . TRP A 1 290 ? 15.872 -23.771 -28.866 1.00 82.25 290 TRP A CA 1
ATOM 2380 C C . TRP A 1 290 ? 14.589 -24.532 -28.506 1.00 82.25 290 TRP A C 1
ATOM 2382 O O . TRP A 1 290 ? 13.626 -24.530 -29.266 1.00 82.25 290 TRP A O 1
ATOM 2392 N N . VAL A 1 291 ? 14.542 -25.158 -27.326 1.00 75.94 291 VAL A N 1
ATOM 2393 C CA . VAL A 1 291 ? 13.447 -26.073 -26.953 1.00 75.94 291 VAL A CA 1
ATOM 2394 C C . VAL A 1 291 ? 12.157 -25.336 -26.580 1.00 75.94 291 VAL A C 1
ATOM 2396 O O . VAL A 1 291 ? 11.072 -25.889 -26.743 1.00 75.94 291 VAL A O 1
ATOM 2399 N N . LYS A 1 292 ? 12.252 -24.127 -26.017 1.00 75.50 292 LYS A N 1
ATOM 2400 C CA . LYS A 1 292 ? 11.100 -23.408 -25.443 1.00 75.50 292 LYS A CA 1
ATOM 2401 C C . LYS A 1 292 ? 10.631 -22.231 -26.277 1.00 75.50 292 LYS A C 1
ATOM 2403 O O . LYS A 1 292 ? 9.453 -21.904 -26.204 1.00 75.50 292 LYS A O 1
ATOM 2408 N N . HIS A 1 293 ? 11.521 -21.636 -27.061 1.00 72.00 293 HIS A N 1
ATOM 2409 C CA . HIS A 1 293 ? 11.188 -20.481 -27.891 1.00 72.00 293 HIS A CA 1
ATOM 2410 C C . HIS A 1 293 ? 11.320 -20.776 -29.390 1.00 72.00 293 HIS A C 1
ATOM 2412 O O . HIS A 1 293 ? 11.010 -19.911 -30.196 1.00 72.00 293 HIS A O 1
ATOM 2418 N N . GLY A 1 294 ? 11.749 -21.987 -29.777 1.00 76.44 294 GLY A N 1
ATOM 2419 C CA . GLY A 1 294 ? 11.915 -22.364 -31.184 1.00 76.44 294 GLY A CA 1
ATOM 2420 C C . GLY A 1 294 ? 13.030 -21.595 -31.896 1.00 76.44 294 GLY A C 1
ATOM 2421 O O . GLY A 1 294 ? 13.141 -21.676 -33.116 1.00 76.44 294 GLY A O 1
ATOM 2422 N N . ILE A 1 295 ? 13.861 -20.859 -31.150 1.00 78.44 295 ILE A N 1
ATOM 2423 C CA . ILE A 1 295 ? 14.942 -20.053 -31.707 1.00 78.44 295 ILE A CA 1
ATOM 2424 C C . ILE A 1 295 ? 16.093 -21.001 -32.029 1.00 78.44 295 ILE A C 1
ATOM 2426 O O . ILE A 1 295 ? 16.801 -21.483 -31.137 1.00 78.44 295 ILE A O 1
ATOM 2430 N N . ASP A 1 296 ? 16.262 -21.305 -33.314 1.00 73.81 296 ASP A N 1
ATOM 2431 C CA . ASP A 1 296 ? 17.296 -22.220 -33.782 1.00 73.81 296 ASP A CA 1
ATOM 2432 C C . ASP A 1 296 ? 18.677 -21.548 -33.798 1.00 73.81 296 ASP A C 1
ATOM 2434 O O . ASP A 1 296 ? 19.191 -21.051 -34.802 1.00 73.81 296 ASP A O 1
ATOM 2438 N N . VAL A 1 297 ? 19.289 -21.548 -32.619 1.00 70.06 297 VAL A N 1
ATOM 2439 C CA . VAL A 1 297 ? 20.655 -21.075 -32.383 1.00 70.06 297 VAL A CA 1
ATOM 2440 C C . VAL A 1 297 ? 21.727 -22.045 -32.904 1.00 70.06 297 VAL A C 1
ATOM 2442 O O . VAL A 1 297 ? 22.910 -21.696 -32.896 1.00 70.06 297 VAL A O 1
ATOM 2445 N N . LEU A 1 298 ? 21.351 -23.263 -33.327 1.00 64.38 298 LEU A N 1
ATOM 2446 C CA . LEU A 1 298 ? 22.281 -24.305 -33.777 1.00 64.38 298 LEU A CA 1
ATOM 2447 C C . LEU A 1 298 ? 22.488 -24.276 -35.297 1.00 64.38 298 LEU A C 1
ATOM 2449 O O . LEU A 1 298 ? 23.620 -24.466 -35.747 1.00 64.38 298 LEU A O 1
ATOM 2453 N N . THR A 1 299 ? 21.453 -23.978 -36.086 1.00 59.47 299 THR A N 1
ATOM 2454 C CA . THR A 1 299 ? 21.561 -23.893 -37.556 1.00 59.47 299 THR A CA 1
ATOM 2455 C C . THR A 1 299 ? 22.052 -22.545 -38.075 1.00 59.47 299 THR A C 1
ATOM 2457 O O . THR A 1 299 ? 22.453 -22.453 -39.233 1.00 59.47 299 THR A O 1
ATOM 2460 N N . TRP A 1 300 ? 22.134 -21.501 -37.243 1.00 54.88 300 TRP A N 1
ATOM 2461 C CA . TRP A 1 300 ? 22.592 -20.179 -37.700 1.00 54.88 300 TRP A CA 1
ATOM 2462 C C . TRP A 1 300 ? 24.052 -20.152 -38.188 1.00 54.88 300 TRP A C 1
ATOM 2464 O O . TRP A 1 300 ? 24.412 -19.300 -38.998 1.00 54.88 300 TRP A O 1
ATOM 2474 N N . LYS A 1 301 ? 24.885 -21.130 -37.795 1.00 49.44 301 LYS A N 1
ATOM 2475 C CA . LYS A 1 301 ? 26.221 -21.326 -38.395 1.00 49.44 301 LYS A CA 1
ATOM 2476 C C . LYS A 1 301 ? 26.174 -21.584 -39.910 1.00 49.44 301 LYS A C 1
ATOM 2478 O O . LYS A 1 301 ? 27.177 -21.346 -40.567 1.00 49.44 301 LYS A O 1
ATOM 2483 N N . ALA A 1 302 ? 25.043 -22.033 -40.457 1.00 46.41 302 ALA A N 1
ATOM 2484 C CA . ALA A 1 302 ? 24.882 -22.339 -41.878 1.00 46.41 302 ALA A CA 1
ATOM 2485 C C . ALA A 1 302 ? 24.370 -21.159 -42.729 1.00 46.41 302 ALA A C 1
ATOM 2487 O O . ALA A 1 302 ? 24.302 -21.292 -43.943 1.00 46.41 302 ALA A O 1
ATOM 2488 N N . ARG A 1 303 ? 23.989 -20.021 -42.124 1.00 45.34 303 ARG A N 1
ATOM 2489 C CA . ARG A 1 303 ? 23.524 -18.821 -42.858 1.00 45.34 303 ARG A CA 1
ATOM 2490 C C . ARG A 1 303 ? 24.569 -17.708 -42.976 1.00 45.34 303 ARG A C 1
ATOM 2492 O O . ARG A 1 303 ? 24.355 -16.769 -43.731 1.00 45.34 303 ARG A O 1
ATOM 2499 N N . ALA A 1 304 ? 25.656 -17.791 -42.210 1.00 44.47 304 ALA A N 1
ATOM 2500 C CA . ALA A 1 304 ? 26.742 -16.806 -42.198 1.00 44.47 304 ALA A CA 1
ATOM 2501 C C . ALA A 1 304 ? 28.039 -17.312 -42.865 1.00 44.47 304 ALA A C 1
ATOM 2503 O O . ALA A 1 304 ? 29.058 -16.627 -42.797 1.00 44.47 304 ALA A O 1
ATOM 2504 N N . ALA A 1 305 ? 27.997 -18.506 -43.463 1.00 42.03 305 ALA A N 1
ATOM 2505 C CA . ALA A 1 305 ? 29.015 -19.056 -44.356 1.00 42.03 305 ALA A CA 1
ATOM 2506 C C . ALA A 1 305 ? 28.450 -19.062 -45.779 1.00 42.03 305 ALA A C 1
ATOM 2508 O O . ALA A 1 305 ? 29.236 -18.807 -46.714 1.00 42.03 305 ALA A O 1
#

Secondary structure (DSSP, 8-state):
-----SS----TT---EE-TTS-EEEEPPGGG--TT-HHHHHHHHHEEEEEEP--TTS--EEEEEEEEE-S-HHHHHHHHHHHHHHHHHHHHHHHHHHHHHHHHHHHHHHHHHHHHHHHHHHHHHHHHHHHHHHHHHHHHHHHH-HHHHHHHHHHHHHHHHHHGGGSTTHHHHHHHHT-SS--HHHHHHHHHHHHHHHHHHHHHHHHHHT----TTSS----HHHHHHHHHHHHHH-SS-TTTTTT-SS-TTTHHHHHHHHHHHTS-HHHHHHHHHHHHHHGGGGHHHHHHHH---TTGGGGT--

Radius of gyration: 49.33 Å; chains: 1; bounding box: 85×66×131 Å

Sequence (305 aa):
MADIPTSPPSICELEWTKREDGCFVAPATEIYWDWKNAGVWRFFKAVGMSPLKDDSNGRWFVLWNPAKCEIEANDMQRRIANIRAHRLEVDIKASDARRELDEARAANRERERIERERREQERAERERRRAEADKRERWELAEKEPERIARVRNEARAMLKTWHEFTNRSGKLIKLLDIDLLNRAELAEIESILRETRLKIKLKNAEVDGILVDGKDAVHWPEDLVVECVTALTLADEDRAGIRNKIGWGKGDTSRGHYCYGAILGTAEERARGIKLARQFLVHYRRQLWVKHGIDVLTWKARAA

Foldseek 3Di:
DFPQDQDADCAPVFDWDADPVSKIKGWDDPPQPPVVPVVSVVLCQQQQKDWDDDDPPRTIMIIRDSVRHNDGPVVNVVVRVVVVVVVVVVVVVVVVVVVVVVVVVVVVVVVVVVVVVVVVVVVVVVVVVVVVVQVVQLVVCCVPPVVLLVVLLVLLVVCCVQQVLLQPPSVVLVVLSPDPGDGPVSSVVSVVSSVVSVVVLVVLLVVLVPDDPDPDQFAPDDLVLLLVLLVQQLVQPPPACVPVVNRHDDPVCSNLSSQLRSLCSDDPSSVVSSSSSSRRCCVVCQVVCCPPVVSCPPCVVVVVD